Protein AF-A0ABD4PW88-F1 (afdb_monomer)

InterPro domains:
  IPR006118 Recombinase, conserved site [PS00397] (51-59)
  IPR006118 Recombinase, conserved site [PS00398] (104-116)
  IPR006119 Resolvase, N-terminal catalytic domain [PF00239] (49-180)
  IPR006119 Resolvase, N-terminal catalytic domain [PS51736] (47-181)
  IPR006119 Resolvase, N-terminal catalytic domain [SM00857] (48-180)
  IPR036162 Resolvase-like, N-terminal catalytic domain superfamily [G3DSA:3.40.50.1390] (47-181)
  IPR036162 Resolvase-like, N-terminal catalytic domain superfamily [SSF53041] (47-180)
  IPR050639 Site-specific recombinase resolvase [PTHR30461] (45-180)

Secondary structure (DSSP, 8-state):
-EEEEEEEETT----EEEEESSHHHHHHHHHHHHTTTEEEEEEEEE-EEEEEEESS-HHHHHHHHHHHHHTT--GGGEEEEE--TT----HHHHHIIIII--TT-EEEESSGGGT-SSHHHHHHHHHHHHHTT-EEEETT-GGG--TT--HHHHHHHHHHHHHHHHHHHHHHHHHHHHH--

pLDDT: mean 89.92, std 8.3, range [56.94, 97.88]

Radius of gyration: 19.92 Å; Cα contacts (8 Å, |Δi|>4): 263; chains: 1; bounding box: 52×26×62 Å

Nearest PDB structures (foldseek):
  3pkz-assembly1_A  TM=8.160E-01  e=1.756E-10  Staphylococcus aureus
  5c35-assembly1_A-2  TM=7.989E-01  e=8.772E-10  Staphylococcus aureus
  5c32-assembly1_C  TM=7.939E-01  e=1.064E-09  Staphylococcus aureus
  5c31-assembly2_F  TM=7.964E-01  e=1.135E-09  Staphylococcus aureus
  3pkz-assembly2_G  TM=7.994E-01  e=4.381E-09  Staphylococcus aureus

Solvent-accessible surface area (backbone atoms only — not comparable to full-atom values): 9957 Å² total; per-residue (Å²): 89,40,32,37,42,29,30,26,48,63,94,46,88,62,76,46,76,50,77,28,78,37,67,67,63,45,52,52,50,51,60,69,33,44,87,62,43,47,43,83,74,47,79,48,72,29,44,55,32,24,51,44,68,34,69,77,57,64,78,61,41,54,58,42,52,48,54,36,42,74,75,66,28,49,74,93,38,48,42,61,32,70,32,63,78,91,52,84,66,47,63,43,56,50,46,40,69,71,71,68,60,48,66,58,14,34,44,36,28,54,51,70,69,72,61,26,97,46,71,67,47,27,51,52,49,50,50,55,37,48,76,50,44,35,27,43,38,29,66,80,43,61,86,60,44,30,71,97,52,52,72,66,54,43,51,54,49,46,54,54,51,52,50,52,51,51,52,52,53,52,53,52,53,51,51,54,54,62,75,76,106

Mean predicted aligned error: 6.51 Å

Structure (mmCIF, N/CA/C/O backbone):
data_AF-A0ABD4PW88-F1
#
_entry.id   AF-A0ABD4PW88-F1
#
loop_
_atom_site.group_PDB
_atom_site.id
_atom_site.type_symbol
_atom_site.label_atom_id
_atom_site.label_alt_id
_atom_site.label_comp_id
_atom_site.label_asym_id
_atom_site.label_entity_id
_atom_site.label_seq_id
_atom_site.pdbx_PDB_ins_code
_atom_site.Cartn_x
_atom_site.Cartn_y
_atom_site.Cartn_z
_atom_site.occupancy
_atom_site.B_iso_or_equiv
_atom_site.auth_seq_id
_atom_site.auth_comp_id
_atom_site.auth_asym_id
_atom_site.auth_atom_id
_atom_site.pdbx_PDB_model_num
ATOM 1 N N . MET A 1 1 ? -13.776 -2.723 4.185 1.00 83.69 1 MET A N 1
ATOM 2 C CA . MET A 1 1 ? -13.280 -1.651 5.071 1.00 83.69 1 MET A CA 1
ATOM 3 C C . MET A 1 1 ? -12.740 -2.348 6.301 1.00 83.69 1 MET A C 1
ATOM 5 O O . MET A 1 1 ? -13.438 -3.217 6.808 1.00 83.69 1 MET A O 1
ATOM 9 N N . ARG A 1 2 ? -11.501 -2.070 6.697 1.00 86.00 2 ARG A N 1
ATOM 10 C CA . ARG A 1 2 ? -10.895 -2.587 7.924 1.00 86.00 2 ARG A CA 1
ATOM 11 C C . ARG A 1 2 ? -11.137 -1.582 9.045 1.00 86.00 2 ARG A C 1
ATOM 13 O O . ARG A 1 2 ? -11.167 -0.380 8.793 1.00 86.00 2 ARG A O 1
ATOM 20 N N . TYR A 1 3 ? -11.322 -2.085 10.256 1.00 89.12 3 TYR A N 1
ATOM 21 C CA . TYR A 1 3 ? -11.535 -1.271 11.448 1.00 89.12 3 TYR A CA 1
ATOM 22 C C . TYR A 1 3 ? -10.464 -1.604 12.464 1.00 89.12 3 TYR A C 1
ATOM 24 O O . TYR A 1 3 ? -10.255 -2.773 12.761 1.00 89.12 3 TYR A O 1
ATOM 32 N N . LYS A 1 4 ? -9.785 -0.600 12.993 1.00 90.12 4 LYS A N 1
ATOM 33 C CA . LYS A 1 4 ? -8.745 -0.763 13.997 1.00 90.12 4 LYS A CA 1
ATOM 34 C C . LYS A 1 4 ? -9.214 -0.095 15.279 1.00 90.12 4 LYS A C 1
ATOM 36 O O . LYS A 1 4 ? -9.410 1.116 15.327 1.00 90.12 4 LYS A O 1
ATOM 41 N N . LEU A 1 5 ? -9.433 -0.915 16.296 1.00 92.56 5 LEU A N 1
ATOM 42 C CA . LEU A 1 5 ? -9.887 -0.516 17.618 1.00 92.56 5 LEU A CA 1
ATOM 43 C C . LEU A 1 5 ? -8.679 -0.388 18.537 1.00 92.56 5 LEU A C 1
ATOM 45 O O . LEU A 1 5 ? -7.944 -1.358 18.710 1.00 92.56 5 LEU A O 1
ATOM 49 N N . THR A 1 6 ? -8.520 0.767 19.168 1.00 93.31 6 THR A N 1
ATOM 50 C CA . THR A 1 6 ? -7.575 0.974 20.266 1.00 93.31 6 THR A CA 1
ATOM 51 C C . THR A 1 6 ? -8.357 1.112 21.566 1.00 93.31 6 THR A C 1
ATOM 53 O O . THR A 1 6 ? -9.309 1.889 21.624 1.00 93.31 6 THR A O 1
ATOM 56 N N . TYR A 1 7 ? -7.978 0.368 22.602 1.00 93.81 7 TYR A N 1
ATOM 57 C CA . TYR A 1 7 ? -8.722 0.276 23.861 1.00 93.81 7 TYR A CA 1
ATOM 58 C C . TYR A 1 7 ? 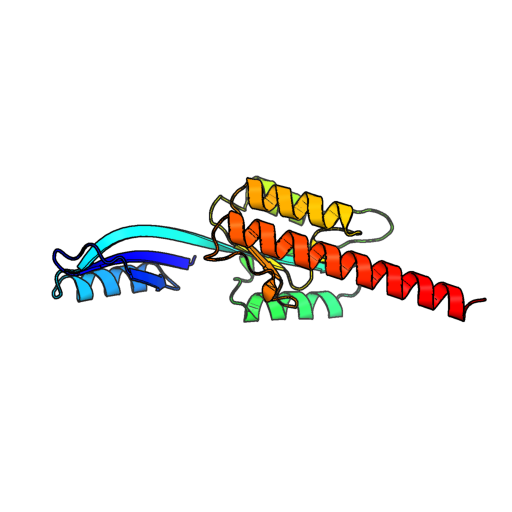-7.798 0.021 25.062 1.00 93.81 7 TYR A C 1
ATOM 60 O O . TYR A 1 7 ? -6.632 -0.331 24.890 1.00 93.81 7 TYR A O 1
ATOM 68 N N . VAL A 1 8 ? -8.327 0.197 26.272 1.00 94.88 8 VAL A N 1
ATOM 69 C CA . VAL A 1 8 ? -7.695 -0.169 27.553 1.00 94.88 8 VAL A CA 1
ATOM 70 C C . VAL A 1 8 ? -8.656 -1.038 28.374 1.00 94.88 8 VAL A C 1
ATOM 72 O O . VAL A 1 8 ? -9.854 -1.066 28.082 1.00 94.88 8 VAL A O 1
ATOM 75 N N . TYR A 1 9 ? -8.144 -1.744 29.383 1.00 92.19 9 TYR A N 1
ATOM 76 C CA . TYR A 1 9 ? -8.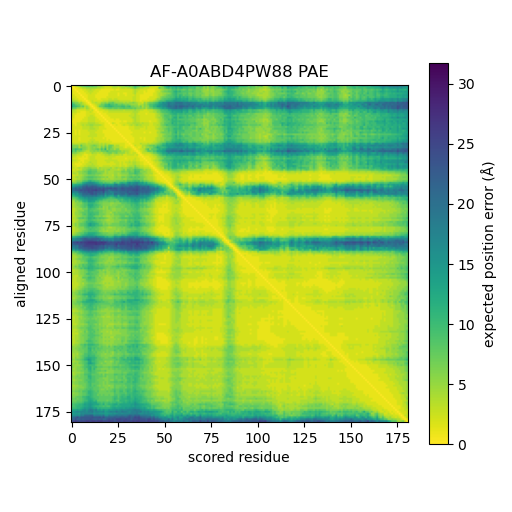953 -2.488 30.356 1.00 92.19 9 TYR A CA 1
ATOM 77 C C . TYR A 1 9 ? -8.846 -1.844 31.736 1.00 92.19 9 TYR A C 1
ATOM 79 O O . TYR A 1 9 ? -7.737 -1.577 32.207 1.00 92.19 9 TYR A O 1
ATOM 87 N N . GLY A 1 10 ? -9.981 -1.652 32.404 1.00 87.44 10 GLY A N 1
ATOM 88 C CA . GLY A 1 10 ? -10.019 -1.071 33.740 1.00 87.44 10 GLY A CA 1
ATOM 89 C C . GLY A 1 10 ? -9.468 0.353 33.779 1.00 87.44 10 GLY A C 1
ATOM 90 O O . GLY A 1 10 ? -9.605 1.129 32.831 1.00 87.44 10 GLY A O 1
ATOM 91 N N . ASP A 1 11 ? -8.774 0.666 34.870 1.00 84.81 11 ASP A N 1
ATOM 92 C CA . ASP A 1 11 ? -8.039 1.924 35.050 1.00 84.81 11 ASP A CA 1
ATOM 93 C C . ASP A 1 11 ? -6.582 1.841 34.556 1.00 84.81 11 ASP A C 1
ATOM 95 O O . ASP A 1 11 ? -5.733 2.635 34.954 1.00 84.81 11 ASP A O 1
ATOM 99 N N . SER A 1 12 ? -6.259 0.861 33.707 1.00 86.94 12 SER A N 1
ATOM 100 C CA . SER A 1 12 ? -4.922 0.742 33.129 1.00 86.94 12 SER A CA 1
ATOM 101 C C . SER A 1 12 ? -4.684 1.789 32.039 1.00 86.94 12 SER A C 1
ATOM 103 O O . SER A 1 12 ? -5.507 1.967 31.144 1.00 86.94 12 SER A O 1
ATOM 105 N N . ASP A 1 13 ? -3.491 2.385 32.032 1.00 87.44 13 ASP A N 1
ATOM 106 C CA . ASP A 1 13 ? -3.006 3.208 30.915 1.00 87.44 13 ASP A CA 1
ATOM 107 C C . ASP A 1 13 ? -2.467 2.371 29.737 1.00 87.44 13 ASP A C 1
ATOM 109 O O . ASP A 1 13 ? -2.083 2.912 28.693 1.00 87.44 13 ASP A O 1
ATOM 113 N N . GLN A 1 14 ? -2.414 1.040 29.876 1.00 93.12 14 GLN A N 1
ATOM 114 C CA . GLN A 1 14 ? -1.902 0.161 28.831 1.00 93.12 14 GLN A CA 1
ATOM 115 C C . GLN A 1 14 ? -2.883 0.072 27.658 1.00 93.12 14 GLN A C 1
ATOM 117 O O . GLN A 1 14 ? -3.960 -0.515 27.760 1.00 93.12 14 GLN A O 1
ATOM 122 N N . LYS A 1 15 ? -2.466 0.612 26.509 1.00 92.62 15 LYS A N 1
ATOM 123 C CA . LYS A 1 15 ? -3.238 0.595 25.262 1.00 92.62 15 LYS A CA 1
ATOM 124 C C . LYS A 1 15 ? -3.021 -0.700 24.488 1.00 92.62 15 LYS A C 1
ATOM 126 O O . LYS A 1 15 ? -1.890 -1.105 24.228 1.00 92.62 15 LYS A O 1
ATOM 131 N N . PHE A 1 16 ? -4.124 -1.286 24.052 1.00 92.06 16 PHE A N 1
ATOM 132 C CA . PHE A 1 16 ? -4.181 -2.428 23.152 1.00 92.06 16 PHE A CA 1
ATOM 133 C C . PHE A 1 16 ? -4.795 -2.005 21.824 1.00 92.06 16 PHE A C 1
ATOM 135 O O . PHE A 1 16 ? -5.591 -1.066 21.770 1.00 92.06 16 PHE A O 1
ATOM 142 N N . THR A 1 17 ? -4.446 -2.711 20.752 1.00 91.06 17 THR A N 1
ATOM 143 C CA . THR A 1 17 ? -4.971 -2.444 19.414 1.00 91.06 17 THR A CA 1
ATOM 144 C C . THR A 1 17 ? -5.336 -3.744 18.714 1.00 91.06 17 THR A C 1
ATOM 146 O O . THR A 1 17 ? -4.552 -4.691 18.719 1.00 91.06 17 THR A O 1
ATOM 149 N N . GLN A 1 18 ? -6.509 -3.782 18.081 1.00 90.81 18 GLN A N 1
ATOM 150 C CA . GLN A 1 18 ? -6.995 -4.935 17.326 1.00 90.81 18 GLN A CA 1
ATOM 151 C C . GLN A 1 18 ? -7.663 -4.504 16.019 1.00 90.81 18 GLN A C 1
ATOM 153 O O . GLN A 1 18 ? -8.372 -3.500 15.980 1.00 90.81 18 GLN A O 1
ATOM 158 N N . THR A 1 19 ? -7.453 -5.278 14.952 1.00 89.62 19 THR A N 1
ATOM 159 C CA . THR A 1 19 ? -8.038 -5.023 13.629 1.00 89.62 19 THR A CA 1
ATOM 160 C C . THR A 1 19 ? -9.171 -6.003 13.331 1.00 89.62 19 THR A C 1
ATOM 162 O O . THR A 1 19 ? -9.047 -7.201 13.572 1.00 89.62 19 THR A O 1
ATOM 165 N N . PHE A 1 20 ? -10.252 -5.499 12.744 1.00 90.75 20 PHE A N 1
ATOM 166 C CA . PHE A 1 20 ? -11.461 -6.223 12.376 1.00 90.75 20 PHE A CA 1
ATOM 167 C C . PHE A 1 20 ? -11.760 -6.048 10.887 1.00 90.75 20 PHE A C 1
ATOM 169 O O . PHE A 1 20 ? -11.557 -4.979 10.304 1.00 90.75 20 PHE A O 1
ATOM 176 N N . SER A 1 21 ? -12.290 -7.100 10.266 1.00 86.25 21 SER A N 1
ATOM 177 C CA . SER A 1 21 ? -12.675 -7.105 8.849 1.00 86.25 21 SER A CA 1
ATOM 178 C C . SER A 1 21 ? -14.025 -6.430 8.575 1.00 86.25 21 SER A C 1
ATOM 180 O O . SER A 1 21 ? -14.332 -6.128 7.421 1.00 86.25 21 SER A O 1
ATOM 182 N N . SER A 1 22 ? -14.838 -6.181 9.608 1.00 89.62 22 SER A N 1
ATOM 183 C CA . SER A 1 22 ? -16.124 -5.489 9.489 1.00 89.62 22 SER A CA 1
ATOM 184 C C . SER A 1 22 ? -16.482 -4.715 10.759 1.00 89.62 22 SER A C 1
ATOM 186 O O . SER A 1 22 ? -16.008 -5.035 11.852 1.00 89.62 22 SER A O 1
ATOM 188 N N . LYS A 1 23 ? -17.358 -3.713 10.608 1.00 90.69 23 LYS A N 1
ATOM 189 C CA . LYS A 1 23 ? -17.852 -2.897 11.724 1.00 90.69 23 LYS A CA 1
ATOM 190 C C . LYS A 1 23 ? -18.625 -3.740 12.737 1.00 90.69 23 LYS A C 1
ATOM 192 O O . LYS A 1 23 ? -18.428 -3.577 13.931 1.00 90.69 23 LYS A O 1
ATOM 197 N N . VAL A 1 24 ? -19.429 -4.684 12.244 1.00 93.56 24 VAL A N 1
ATOM 198 C CA . VAL A 1 24 ? -20.266 -5.569 13.066 1.00 93.56 24 VAL A CA 1
ATOM 199 C C . VAL A 1 24 ? -19.413 -6.426 14.001 1.00 93.56 24 VAL A C 1
ATOM 201 O O . VAL A 1 24 ? -19.712 -6.526 15.186 1.00 93.56 24 VAL A O 1
ATOM 204 N N . LEU A 1 25 ? -18.316 -7.005 13.497 1.00 93.19 25 LEU A N 1
ATOM 205 C CA . LEU A 1 25 ? -17.406 -7.803 14.328 1.00 93.19 25 LEU A CA 1
ATOM 206 C C . LEU A 1 25 ? -16.729 -6.959 15.413 1.00 93.19 25 LEU A C 1
ATOM 208 O O . LEU A 1 25 ? -16.598 -7.407 16.547 1.00 93.19 25 LEU A O 1
ATOM 212 N N . MET A 1 26 ? -16.324 -5.734 15.073 1.00 95.50 26 MET A N 1
ATOM 213 C CA . MET A 1 26 ? -15.744 -4.802 16.041 1.00 95.50 26 MET A CA 1
ATOM 214 C C . MET A 1 26 ? -16.765 -4.391 17.112 1.00 95.50 26 MET A C 1
ATOM 216 O O . MET A 1 26 ? -16.444 -4.402 18.295 1.00 95.50 26 MET A O 1
ATOM 220 N N . GLU A 1 27 ? -17.990 -4.036 16.718 1.00 93.94 27 GLU A N 1
ATOM 221 C CA . GLU A 1 27 ? -19.061 -3.646 17.646 1.00 93.94 27 GLU A CA 1
ATOM 222 C C . GLU A 1 27 ? -19.419 -4.792 18.600 1.00 93.94 27 GLU A C 1
ATOM 224 O O . GLU A 1 27 ? -19.501 -4.571 19.807 1.00 93.94 27 GLU A O 1
ATOM 229 N N . SER A 1 28 ? -19.515 -6.023 18.088 1.00 94.12 28 SER A N 1
ATOM 230 C CA . SER A 1 28 ? -19.725 -7.224 18.905 1.00 94.12 28 SER A CA 1
ATOM 231 C C . SER A 1 28 ? -18.577 -7.470 19.897 1.00 94.12 28 SER A C 1
ATOM 233 O O . SER A 1 28 ? -18.815 -7.815 21.057 1.00 94.12 28 SER A O 1
ATOM 235 N N . TYR A 1 29 ? -17.324 -7.239 19.490 1.00 92.94 29 TYR A N 1
ATOM 236 C CA . TYR A 1 29 ? -16.175 -7.326 20.396 1.00 92.94 29 TYR A CA 1
ATOM 237 C C . TYR A 1 29 ? -16.229 -6.272 21.510 1.00 92.94 29 TYR A C 1
ATOM 239 O O . TYR A 1 29 ? -15.969 -6.580 22.670 1.00 92.94 29 TYR A O 1
ATOM 247 N N . ILE A 1 30 ? -16.600 -5.031 21.180 1.00 92.56 30 ILE A N 1
ATOM 248 C CA . ILE A 1 30 ? -16.761 -3.966 22.178 1.00 92.56 30 ILE A CA 1
ATOM 249 C C . ILE A 1 30 ? -17.864 -4.338 23.171 1.00 92.56 30 ILE A C 1
ATOM 251 O O . ILE A 1 30 ? -17.667 -4.191 24.372 1.00 92.56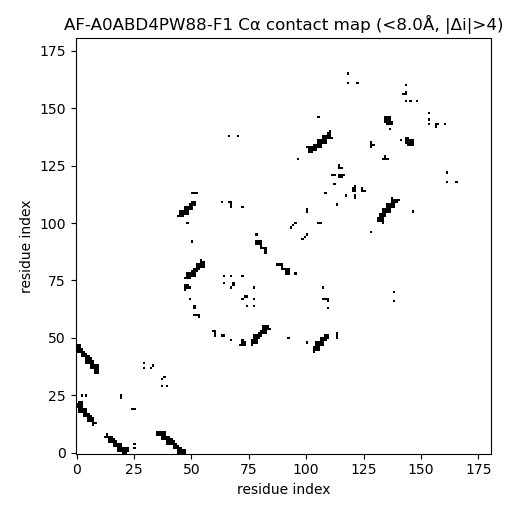 30 ILE A O 1
ATOM 255 N N . GLU A 1 31 ? -19.005 -4.830 22.689 1.00 92.75 31 GLU A N 1
ATOM 256 C CA . GLU A 1 31 ? -20.138 -5.215 23.534 1.00 92.75 31 GLU A CA 1
ATOM 257 C C . GLU A 1 31 ? -19.770 -6.336 24.510 1.00 92.75 31 GLU A C 1
ATOM 259 O O . GLU A 1 31 ? -19.934 -6.170 25.715 1.00 92.75 31 GLU A O 1
ATOM 264 N N . THR A 1 32 ? -19.168 -7.419 24.015 1.00 89.94 32 THR A N 1
ATOM 265 C CA . THR A 1 32 ? -18.685 -8.526 24.863 1.00 89.94 32 THR A CA 1
ATOM 266 C C . THR A 1 32 ? -17.540 -8.120 25.798 1.00 89.94 32 THR A C 1
ATOM 268 O O . THR A 1 32 ? -17.358 -8.711 26.862 1.00 89.94 32 THR A O 1
ATOM 271 N N . GLY A 1 33 ? -16.750 -7.114 25.421 1.00 84.69 33 GLY A N 1
ATOM 272 C CA . GLY A 1 33 ? -15.651 -6.587 26.224 1.00 84.69 33 GLY A CA 1
ATOM 273 C C . GLY A 1 33 ? -16.083 -5.647 27.352 1.00 84.69 33 GLY A C 1
ATOM 274 O O . GLY A 1 33 ? -15.330 -5.502 28.314 1.00 84.69 33 GLY A O 1
ATOM 275 N N . LYS A 1 34 ? -17.270 -5.024 27.281 1.00 84.31 34 LYS A N 1
ATOM 276 C CA . LYS A 1 34 ? -17.759 -4.092 28.319 1.00 84.31 34 LYS A CA 1
ATOM 277 C C . LYS A 1 34 ? -17.858 -4.742 29.698 1.00 84.31 34 LYS A C 1
ATOM 279 O O . LYS A 1 34 ? -17.499 -4.104 30.682 1.00 84.31 34 LYS A O 1
ATOM 284 N N . ASP A 1 35 ? -18.232 -6.019 29.761 1.00 82.44 35 ASP A N 1
ATOM 285 C CA . ASP A 1 35 ? -18.276 -6.795 31.011 1.00 82.44 35 ASP A CA 1
ATOM 286 C C . ASP A 1 35 ? -16.893 -6.957 31.670 1.00 82.44 35 ASP A C 1
ATOM 288 O O . ASP A 1 35 ? -16.790 -7.290 32.848 1.00 82.44 35 ASP A O 1
ATOM 292 N N . LYS A 1 36 ? -15.812 -6.704 30.921 1.00 83.56 36 LYS A N 1
ATOM 293 C CA . LYS A 1 36 ? -14.417 -6.737 31.385 1.00 83.56 36 LYS A CA 1
ATOM 294 C C . LYS A 1 36 ? -13.831 -5.338 31.620 1.00 83.56 36 LYS A C 1
ATOM 296 O O . LYS A 1 36 ? -12.612 -5.194 31.621 1.00 83.56 36 LYS A O 1
ATOM 301 N N . ASP A 1 37 ? -14.680 -4.319 31.767 1.00 88.50 37 ASP A N 1
ATOM 302 C CA . ASP A 1 37 ? -14.292 -2.902 31.880 1.00 88.50 37 ASP A CA 1
ATOM 303 C C . ASP A 1 37 ? -13.402 -2.439 30.707 1.00 88.50 37 ASP A C 1
ATOM 305 O O . ASP A 1 37 ? -12.394 -1.749 30.873 1.00 88.50 37 ASP A O 1
ATOM 309 N N . LEU A 1 38 ? -13.740 -2.871 29.485 1.00 92.56 38 LEU A N 1
ATOM 310 C CA . LEU A 1 38 ? -13.098 -2.371 28.270 1.00 92.56 38 LEU A CA 1
ATOM 311 C C . LEU A 1 38 ? -13.524 -0.924 28.011 1.00 92.56 38 LEU A C 1
ATOM 313 O O . LEU A 1 38 ? -14.712 -0.629 27.857 1.00 92.56 38 LEU A O 1
ATOM 317 N N . ARG A 1 39 ? -12.543 -0.033 27.846 1.00 92.38 39 ARG A N 1
ATOM 318 C CA . ARG A 1 39 ? -12.762 1.368 27.466 1.00 92.38 39 ARG A CA 1
ATOM 319 C C . ARG A 1 39 ? -12.136 1.645 26.108 1.00 92.38 39 ARG A C 1
ATOM 321 O O . ARG A 1 39 ? -10.938 1.454 25.898 1.00 92.38 39 ARG A O 1
ATOM 328 N N . VAL A 1 40 ? -12.963 2.087 25.166 1.00 91.69 40 VAL A N 1
ATOM 329 C CA . VAL A 1 40 ? -12.529 2.420 23.805 1.00 91.69 40 VAL A CA 1
ATOM 330 C C . VAL A 1 40 ? -11.797 3.760 23.810 1.00 91.69 40 VAL A C 1
ATOM 332 O O . VAL A 1 40 ? -12.327 4.753 24.294 1.00 91.69 40 VAL A O 1
ATOM 335 N N . ILE A 1 41 ? -10.593 3.783 23.238 1.00 93.56 41 ILE A N 1
ATOM 336 C CA . ILE A 1 41 ? -9.754 4.981 23.107 1.00 93.56 41 ILE A CA 1
ATOM 337 C C . ILE A 1 41 ? -9.882 5.596 21.713 1.00 93.56 41 ILE A C 1
ATOM 339 O O . ILE A 1 41 ? -10.011 6.809 21.587 1.00 93.56 41 ILE A O 1
ATOM 343 N N . ASN A 1 42 ? -9.815 4.776 20.661 1.00 90.56 42 ASN A N 1
ATOM 344 C CA . ASN A 1 42 ? -9.917 5.239 19.277 1.00 90.56 42 ASN A CA 1
ATOM 345 C C . ASN A 1 42 ? -10.475 4.138 18.367 1.00 90.56 42 ASN A C 1
ATOM 347 O O . ASN A 1 42 ? -10.240 2.953 18.610 1.00 90.56 42 ASN A O 1
ATOM 351 N N . ILE A 1 43 ? -11.165 4.534 17.297 1.00 89.12 43 ILE A N 1
ATOM 352 C CA . ILE A 1 43 ? -11.594 3.655 16.209 1.00 89.12 43 ILE A CA 1
ATOM 353 C C . ILE A 1 43 ? -11.147 4.286 14.891 1.00 89.12 43 ILE A C 1
ATOM 355 O O . ILE A 1 43 ? -11.641 5.339 14.497 1.00 89.12 43 ILE A O 1
ATOM 359 N N . GLU A 1 44 ? -10.245 3.612 14.187 1.00 87.62 44 GLU A N 1
ATOM 360 C CA . GLU A 1 44 ? -9.808 3.986 12.842 1.00 87.62 44 GLU A CA 1
ATOM 361 C C . GLU A 1 44 ? -10.508 3.085 11.823 1.00 87.62 44 GLU A C 1
ATOM 363 O O . GLU A 1 44 ? -10.630 1.877 12.028 1.00 87.62 44 GLU A O 1
ATOM 368 N N . SER A 1 45 ? -10.958 3.650 10.705 1.00 87.62 45 SER A N 1
ATOM 369 C CA . SER A 1 45 ? -11.496 2.876 9.586 1.00 87.62 45 SER A CA 1
ATOM 370 C C . SER A 1 45 ? -10.692 3.162 8.329 1.00 87.62 45 SER A C 1
ATOM 372 O O . SER A 1 45 ? -10.558 4.325 7.957 1.00 87.62 45 SER A O 1
ATOM 374 N N . SER A 1 46 ? -10.214 2.119 7.659 1.00 91.38 46 SER A N 1
ATOM 375 C CA . SER A 1 46 ? -9.453 2.232 6.415 1.00 91.38 46 SER A CA 1
ATOM 376 C C . SER A 1 46 ? -10.035 1.338 5.331 1.00 91.38 46 SER A C 1
ATOM 378 O O . SER A 1 46 ? -10.658 0.297 5.584 1.00 91.38 46 SER A O 1
ATOM 380 N N . LYS A 1 47 ? -9.865 1.739 4.078 1.00 94.12 47 LYS A N 1
ATOM 381 C CA . LYS A 1 47 ? -10.250 0.945 2.919 1.00 94.12 47 LYS A CA 1
ATOM 382 C C . LYS A 1 47 ? -9.011 0.435 2.193 1.00 94.12 47 LYS A C 1
ATOM 384 O O . LYS A 1 47 ? -7.955 1.057 2.214 1.00 94.12 47 LYS A O 1
ATOM 389 N N . LEU A 1 48 ? -9.159 -0.736 1.579 1.00 95.50 48 LEU A N 1
ATOM 390 C CA . LEU A 1 48 ? -8.142 -1.322 0.721 1.00 95.50 48 LEU A CA 1
ATOM 391 C C . LEU A 1 48 ? -8.517 -1.050 -0.720 1.00 95.50 48 LEU A C 1
ATOM 393 O O . LEU A 1 48 ? -9.622 -1.400 -1.134 1.00 95.50 48 LEU A O 1
ATOM 397 N N . TYR A 1 49 ? -7.574 -0.485 -1.455 1.00 97.88 49 TYR A N 1
ATOM 398 C CA . TYR A 1 49 ? -7.644 -0.361 -2.898 1.00 97.88 49 TYR A CA 1
ATOM 399 C C . TYR A 1 49 ? -6.492 -1.121 -3.531 1.00 97.88 49 TYR A C 1
ATOM 401 O O . TYR A 1 49 ? -5.375 -1.123 -3.017 1.00 97.88 49 TYR A O 1
ATOM 409 N N . GLY A 1 50 ? -6.773 -1.764 -4.654 1.00 97.50 50 GLY A N 1
ATOM 410 C CA . GLY A 1 50 ? -5.784 -2.472 -5.449 1.00 97.50 50 GLY A CA 1
ATOM 411 C C . GLY A 1 50 ? -5.469 -1.678 -6.700 1.00 97.50 50 GLY A C 1
ATOM 412 O O . GLY A 1 50 ? -6.364 -1.068 -7.282 1.00 97.50 50 GLY A O 1
ATOM 413 N N . TYR A 1 51 ? -4.219 -1.707 -7.144 1.00 96.50 51 TYR A N 1
ATOM 414 C CA . TYR A 1 51 ? -3.858 -1.146 -8.438 1.00 96.50 51 TYR A CA 1
ATOM 415 C C . TYR A 1 51 ? -3.019 -2.122 -9.262 1.00 96.50 51 TYR A C 1
ATOM 417 O O . TYR A 1 51 ? -1.972 -2.601 -8.819 1.00 96.50 51 TYR A O 1
ATOM 425 N N . ALA A 1 52 ? -3.483 -2.395 -10.481 1.00 93.06 52 ALA A N 1
ATOM 426 C CA . ALA A 1 52 ? -2.820 -3.267 -11.444 1.00 93.06 52 ALA A CA 1
ATOM 427 C C . ALA A 1 52 ? -2.626 -2.559 -12.791 1.00 93.06 52 ALA A C 1
ATOM 429 O O . ALA A 1 52 ? -3.397 -1.682 -13.180 1.00 93.06 52 ALA A O 1
ATOM 430 N N . ARG A 1 53 ? -1.578 -2.938 -13.526 1.00 88.31 53 ARG A N 1
ATOM 431 C CA . ARG A 1 53 ? -1.246 -2.314 -14.816 1.00 88.31 53 ARG A CA 1
ATOM 432 C C . ARG A 1 53 ? -0.659 -3.328 -15.781 1.00 88.31 53 ARG A C 1
ATOM 434 O O . ARG A 1 53 ? 0.175 -4.139 -15.380 1.00 88.31 53 ARG A O 1
ATOM 441 N N . VAL A 1 54 ? -1.019 -3.242 -17.062 1.00 81.19 54 VAL A N 1
ATOM 442 C CA . VAL A 1 54 ? -0.459 -4.110 -18.117 1.00 81.19 54 VAL A CA 1
ATOM 443 C C . VAL A 1 54 ? -0.128 -3.368 -19.400 1.00 81.19 54 VAL A C 1
ATOM 445 O O . VAL A 1 54 ? -0.761 -2.374 -19.728 1.00 81.19 54 VAL A O 1
ATOM 448 N N . SER A 1 55 ? 0.851 -3.883 -20.148 1.00 65.00 55 SER A N 1
ATOM 449 C CA . SER A 1 55 ? 1.323 -3.307 -21.414 1.00 65.00 55 SER A CA 1
ATOM 450 C C . SER A 1 55 ? 0.613 -3.822 -22.675 1.00 65.00 55 SER A C 1
ATOM 452 O O . SER A 1 55 ? 0.913 -3.327 -23.757 1.00 65.00 55 SER A O 1
ATOM 454 N N . SER A 1 56 ? -0.265 -4.835 -22.568 1.00 63.06 56 SER A N 1
ATOM 455 C CA . SER A 1 56 ? -1.188 -5.351 -23.622 1.00 63.06 56 SER A CA 1
ATOM 456 C C . SER A 1 56 ? -1.584 -6.820 -23.411 1.00 63.06 56 SER A C 1
ATOM 458 O O . SER A 1 56 ? -2.593 -7.256 -23.953 1.00 63.06 56 SER A O 1
ATOM 460 N N . LYS A 1 57 ? -0.807 -7.602 -22.646 1.00 62.84 57 LYS A N 1
ATOM 461 C CA . LYS A 1 57 ? -1.065 -9.038 -22.432 1.00 62.84 57 LYS A CA 1
ATOM 462 C C . LYS A 1 57 ? -2.071 -9.265 -21.300 1.00 62.84 57 LYS A C 1
ATOM 464 O O . LYS A 1 57 ? -1.735 -9.040 -20.138 1.00 62.84 57 LYS A O 1
ATOM 469 N N . GLU A 1 58 ? -3.257 -9.768 -21.639 1.00 63.78 58 GLU A N 1
ATOM 470 C CA . GLU A 1 58 ? -4.349 -10.055 -20.691 1.00 63.78 58 GLU A CA 1
ATOM 471 C C . GLU A 1 58 ? -3.930 -11.049 -19.595 1.00 63.78 58 GLU A C 1
ATOM 473 O O . GLU A 1 58 ? -4.134 -10.775 -18.418 1.00 63.78 58 GLU A O 1
ATOM 478 N N . GLN A 1 59 ? -3.171 -12.095 -19.947 1.00 63.03 59 GLN A N 1
ATOM 479 C CA . GLN A 1 59 ? -2.682 -13.106 -18.991 1.00 63.03 59 GLN A CA 1
ATOM 480 C C . GLN A 1 59 ? -1.850 -12.546 -17.822 1.00 63.03 59 GLN A C 1
ATOM 482 O O . GLN A 1 59 ? -1.740 -13.182 -16.775 1.00 63.03 59 GLN A O 1
ATOM 487 N N . ASN A 1 60 ? -1.203 -11.387 -17.989 1.00 78.00 60 ASN A N 1
ATOM 488 C CA . ASN A 1 60 ? -0.429 -10.777 -16.907 1.00 78.00 60 ASN A CA 1
ATOM 489 C C . ASN A 1 60 ? -1.322 -9.962 -15.957 1.00 78.00 60 ASN A C 1
ATOM 491 O O . ASN A 1 60 ? -0.989 -9.820 -14.782 1.00 78.00 60 ASN A O 1
ATOM 495 N N . LEU A 1 61 ? -2.455 -9.454 -16.452 1.00 84.06 61 LEU A N 1
ATOM 496 C CA . LEU A 1 61 ? -3.400 -8.675 -15.659 1.00 84.06 61 LEU A CA 1
ATOM 497 C C . LEU A 1 61 ? -4.133 -9.577 -14.673 1.00 84.06 61 LEU A C 1
ATOM 499 O O . LEU A 1 61 ? -4.208 -9.240 -13.496 1.00 84.06 61 LEU A O 1
ATOM 503 N N . ASP A 1 62 ? -4.589 -10.740 -15.135 1.00 88.31 62 ASP A N 1
ATOM 504 C CA . ASP A 1 62 ? -5.352 -11.679 -14.310 1.00 88.31 62 ASP A CA 1
ATOM 505 C C . ASP A 1 62 ? -4.555 -12.116 -13.080 1.00 88.31 62 ASP A C 1
ATOM 507 O O . ASP A 1 62 ? -5.057 -12.040 -11.965 1.00 88.31 62 ASP A O 1
ATOM 511 N N . ARG 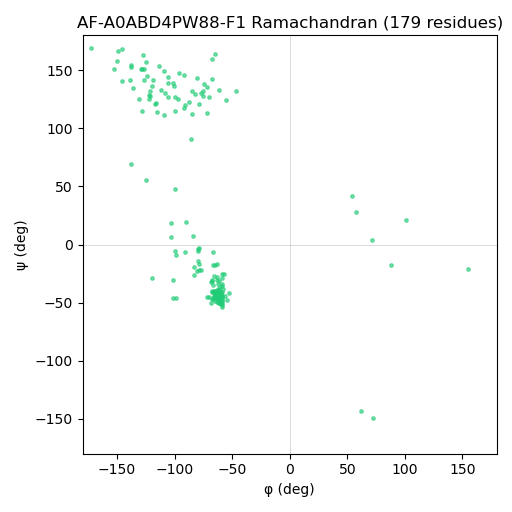A 1 63 ? -3.264 -12.435 -13.253 1.00 89.19 63 ARG A N 1
ATOM 512 C CA . ARG A 1 63 ? -2.363 -12.777 -12.137 1.00 89.19 63 ARG A CA 1
ATOM 513 C C . ARG A 1 63 ? -2.168 -11.631 -11.145 1.00 89.19 63 ARG A C 1
ATOM 515 O O . ARG A 1 63 ? -1.983 -11.869 -9.956 1.00 89.19 63 ARG A O 1
ATOM 522 N N . GLN A 1 64 ? -2.165 -10.383 -11.618 1.00 91.75 64 GLN A N 1
ATOM 523 C CA . GLN A 1 64 ? -2.093 -9.223 -10.726 1.00 91.75 64 GLN A CA 1
ATOM 524 C C . GLN A 1 64 ? -3.392 -9.059 -9.940 1.00 91.75 64 GLN A C 1
ATOM 526 O O . GLN A 1 64 ? -3.348 -8.838 -8.734 1.00 91.75 64 GLN A O 1
ATOM 531 N N . ILE A 1 65 ? -4.536 -9.184 -10.612 1.00 93.50 65 ILE A N 1
ATOM 532 C CA . ILE A 1 65 ? -5.854 -9.094 -9.981 1.00 93.50 65 ILE A CA 1
ATOM 533 C C . ILE A 1 65 ? -6.028 -10.212 -8.950 1.00 93.50 65 ILE A C 1
ATOM 535 O O . ILE A 1 65 ? -6.492 -9.946 -7.847 1.00 93.50 65 ILE A O 1
ATOM 539 N N . GLU A 1 66 ? -5.626 -11.437 -9.281 1.00 94.62 66 GLU A N 1
ATOM 540 C CA . GLU A 1 66 ? -5.669 -12.587 -8.380 1.00 94.62 66 GLU A CA 1
ATOM 541 C C . GLU A 1 66 ? -4.839 -12.335 -7.118 1.00 94.62 66 GLU A C 1
ATOM 543 O O . GLU A 1 66 ? -5.388 -12.399 -6.023 1.00 94.62 66 GLU A O 1
ATOM 548 N N . ALA A 1 67 ? -3.585 -11.891 -7.252 1.00 95.62 67 ALA A N 1
ATOM 549 C CA . ALA A 1 67 ? -2.748 -11.542 -6.102 1.00 95.62 67 ALA A CA 1
ATOM 550 C C . ALA A 1 67 ? -3.375 -10.441 -5.218 1.00 95.62 67 ALA A C 1
ATOM 552 O O . ALA A 1 67 ? -3.308 -10.497 -3.989 1.00 95.62 67 ALA A O 1
ATOM 553 N N . LEU A 1 68 ? -4.022 -9.437 -5.823 1.00 96.62 68 LEU A N 1
ATOM 554 C CA . LEU A 1 68 ? -4.733 -8.387 -5.081 1.00 96.62 68 LEU A CA 1
ATOM 555 C C . LEU A 1 68 ? -5.959 -8.939 -4.337 1.00 96.62 68 LEU A C 1
ATOM 557 O O . LEU A 1 68 ? -6.200 -8.562 -3.187 1.00 96.62 68 LEU A O 1
ATOM 561 N N . LYS A 1 69 ? -6.720 -9.841 -4.966 1.00 95.94 69 LYS A N 1
ATOM 562 C CA . LYS A 1 69 ? -7.867 -10.518 -4.345 1.00 95.94 69 LYS A CA 1
ATOM 563 C C . LYS A 1 69 ? -7.422 -11.416 -3.191 1.00 95.94 69 LYS A C 1
ATOM 565 O O . LYS A 1 69 ? -8.016 -11.342 -2.120 1.00 95.94 69 LYS A O 1
ATOM 570 N N . GLU A 1 70 ? -6.354 -12.192 -3.372 1.00 95.88 70 GLU A N 1
ATOM 571 C CA . GLU A 1 70 ? -5.757 -13.040 -2.330 1.00 95.88 70 GLU A CA 1
ATOM 572 C C . GLU A 1 70 ? -5.262 -12.224 -1.131 1.00 95.88 70 GLU A C 1
ATOM 574 O O . GLU A 1 70 ? -5.440 -12.631 0.015 1.00 95.88 70 GLU A O 1
ATOM 579 N N . TYR A 1 71 ? -4.717 -11.026 -1.370 1.00 94.19 71 TYR A N 1
ATOM 580 C CA . TYR A 1 71 ? -4.361 -10.095 -0.297 1.00 94.19 71 TYR A CA 1
ATOM 581 C C . TYR A 1 71 ? -5.589 -9.552 0.472 1.00 94.19 71 TYR A C 1
ATOM 583 O O . TYR A 1 71 ? -5.472 -9.036 1.589 1.00 94.19 71 TYR A O 1
ATOM 591 N N . GLY A 1 72 ? -6.787 -9.668 -0.107 1.00 92.44 72 GLY A N 1
ATOM 592 C CA . GLY A 1 72 ? -8.052 -9.243 0.491 1.00 92.44 72 GLY A CA 1
ATOM 593 C C . GLY A 1 72 ? -8.573 -7.899 -0.019 1.00 92.44 72 GLY A C 1
ATOM 594 O O . GLY A 1 72 ? -9.370 -7.252 0.666 1.00 92.44 72 GLY A O 1
ATOM 595 N N . VAL A 1 73 ? -8.128 -7.446 -1.195 1.00 95.06 73 VAL A N 1
ATOM 596 C CA . VAL A 1 73 ? -8.742 -6.302 -1.883 1.00 95.06 73 VAL A CA 1
ATOM 597 C C . VAL A 1 73 ? -10.049 -6.756 -2.537 1.00 95.06 73 VAL A C 1
ATOM 599 O O . VAL A 1 73 ? -10.078 -7.752 -3.258 1.00 95.06 73 VAL A O 1
ATOM 602 N N . ASN A 1 74 ? -11.143 -6.016 -2.325 1.00 93.44 74 ASN A N 1
ATOM 603 C CA . ASN A 1 74 ? -12.392 -6.317 -3.028 1.00 93.44 74 ASN A CA 1
ATOM 604 C C . ASN A 1 74 ? -12.238 -6.027 -4.519 1.00 93.44 74 ASN A C 1
ATOM 606 O O . ASN A 1 74 ? -11.701 -4.989 -4.888 1.00 93.44 74 ASN A O 1
ATOM 610 N N . GLU A 1 75 ? -12.836 -6.857 -5.367 1.00 92.88 75 GLU A N 1
ATOM 611 C CA . GLU A 1 75 ? -12.784 -6.696 -6.824 1.00 92.88 75 GLU A CA 1
ATOM 612 C C . GLU A 1 75 ? -13.218 -5.305 -7.310 1.00 92.88 75 GLU A C 1
ATOM 614 O O . GLU A 1 75 ? -12.542 -4.700 -8.133 1.00 92.88 75 GLU A O 1
ATOM 619 N N . ARG A 1 76 ? -14.285 -4.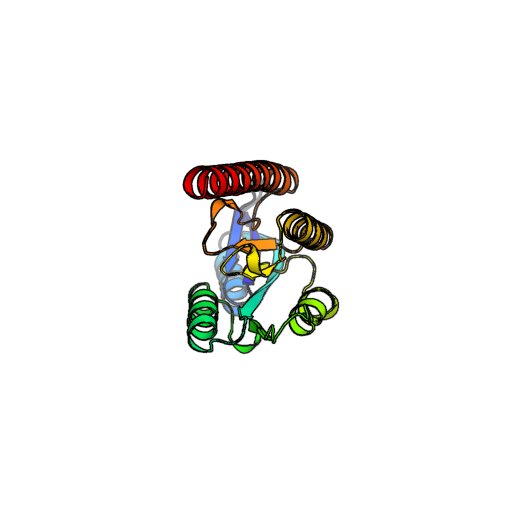746 -6.727 1.00 93.94 76 ARG A N 1
ATOM 620 C CA . ARG A 1 76 ? -14.774 -3.389 -7.040 1.00 93.94 76 ARG A CA 1
ATOM 621 C C . ARG A 1 76 ? -13.807 -2.257 -6.667 1.00 93.94 76 ARG A C 1
ATOM 623 O O . ARG A 1 76 ? -13.999 -1.128 -7.100 1.00 93.94 76 ARG A O 1
ATOM 630 N N . ASP A 1 77 ? -12.841 -2.546 -5.800 1.00 96.31 77 ASP A N 1
ATOM 631 C CA . ASP A 1 77 ? -11.848 -1.601 -5.289 1.00 96.31 77 ASP A CA 1
ATOM 632 C C . ASP A 1 77 ? -10.479 -1.811 -5.979 1.00 96.31 77 ASP A C 1
ATOM 634 O O . ASP A 1 77 ? -9.489 -1.184 -5.599 1.00 96.31 77 ASP A O 1
ATOM 638 N N . ILE A 1 78 ? -10.411 -2.685 -6.995 1.00 96.50 78 ILE A N 1
ATOM 639 C CA . ILE A 1 78 ? -9.238 -2.877 -7.852 1.00 96.50 78 ILE A CA 1
ATOM 640 C C . ILE A 1 78 ? -9.363 -1.967 -9.072 1.00 96.50 78 ILE A C 1
ATOM 642 O O . ILE A 1 78 ? -10.261 -2.118 -9.898 1.00 96.50 78 ILE A O 1
ATOM 646 N N . ILE A 1 79 ? -8.423 -1.039 -9.208 1.00 95.69 79 ILE A N 1
ATOM 647 C CA . ILE A 1 79 ? -8.323 -0.133 -10.347 1.00 95.69 79 ILE A CA 1
ATOM 648 C C . ILE A 1 79 ? -7.244 -0.648 -11.293 1.00 95.69 79 ILE A C 1
ATOM 650 O O . ILE A 1 79 ? -6.164 -1.062 -10.865 1.00 95.69 79 ILE A O 1
ATOM 654 N N . THR A 1 80 ? -7.530 -0.629 -12.592 1.00 92.00 80 THR A N 1
ATOM 655 C CA . THR A 1 80 ? -6.607 -1.142 -13.605 1.00 92.00 80 THR A CA 1
ATOM 656 C C . THR A 1 80 ? -6.333 -0.102 -14.677 1.00 92.00 80 THR A C 1
ATOM 658 O O . THR A 1 80 ? -7.237 0.617 -15.088 1.00 92.00 80 THR A O 1
ATOM 661 N N . ASP A 1 81 ? -5.085 -0.037 -15.136 1.00 89.62 81 ASP A N 1
ATOM 662 C CA . ASP A 1 81 ? -4.693 0.763 -16.297 1.00 89.62 81 ASP A CA 1
ATOM 663 C C . ASP A 1 81 ? -4.099 -0.137 -17.390 1.00 89.62 81 ASP A C 1
ATOM 665 O O . ASP A 1 81 ? -3.253 -1.006 -17.137 1.00 89.62 81 ASP A O 1
ATOM 669 N N . LYS A 1 82 ? -4.506 0.106 -18.640 1.00 81.19 82 LYS A N 1
ATOM 670 C CA . LYS A 1 82 ? -3.899 -0.512 -19.825 1.00 81.19 82 LYS A CA 1
ATOM 671 C C . LYS A 1 82 ? -2.924 0.477 -20.457 1.00 81.19 82 LYS A C 1
ATOM 673 O O . LYS A 1 82 ? -3.316 1.510 -20.981 1.00 81.19 82 LYS A O 1
ATOM 678 N N . GLN A 1 83 ? -1.641 0.142 -20.442 1.00 70.69 83 GLN A N 1
ATOM 679 C CA . GLN A 1 83 ? -0.608 0.883 -21.151 1.00 70.69 83 GLN A CA 1
ATOM 680 C C . GLN A 1 83 ? -0.522 0.368 -22.596 1.00 70.69 83 GLN A C 1
ATOM 682 O O . GLN A 1 83 ? 0.226 -0.566 -22.871 1.00 70.69 83 GLN A O 1
ATOM 687 N N . SER A 1 84 ? -1.270 0.958 -23.529 1.00 59.97 84 SER A N 1
ATOM 688 C CA . SER A 1 84 ? -1.087 0.683 -24.960 1.00 59.97 84 SER A CA 1
ATOM 689 C C . SER A 1 84 ? -0.033 1.617 -25.562 1.00 59.97 84 SER A C 1
ATOM 691 O O . SER A 1 84 ? -0.187 2.835 -25.529 1.00 59.97 84 SER A O 1
ATOM 693 N N . GLY A 1 85 ? 1.021 1.061 -26.160 1.00 60.88 85 GLY A N 1
ATOM 694 C CA . GLY A 1 85 ? 2.004 1.841 -26.918 1.00 60.88 85 GLY A CA 1
ATOM 695 C C . GLY A 1 85 ? 2.937 2.711 -26.061 1.00 60.88 85 GLY A C 1
ATOM 696 O O . GLY A 1 85 ? 3.333 2.347 -24.952 1.00 60.88 85 GLY A O 1
ATOM 697 N N . LYS A 1 86 ? 3.363 3.850 -26.624 1.00 56.94 86 LYS A N 1
ATOM 698 C CA . LYS A 1 86 ? 4.373 4.745 -26.026 1.00 56.94 86 LYS A CA 1
ATOM 699 C C . LYS A 1 86 ? 3.796 5.608 -24.894 1.00 56.94 86 LYS A C 1
ATOM 701 O O . LYS A 1 86 ? 4.546 6.035 -24.003 1.00 56.94 86 LYS A O 1
ATOM 706 N N . ASP A 1 87 ? 2.479 5.790 -24.886 1.00 61.47 87 ASP A N 1
ATOM 707 C CA . ASP A 1 87 ? 1.785 6.682 -23.969 1.00 61.47 87 ASP A CA 1
ATOM 708 C C . ASP A 1 87 ? 1.698 6.093 -22.561 1.00 61.47 87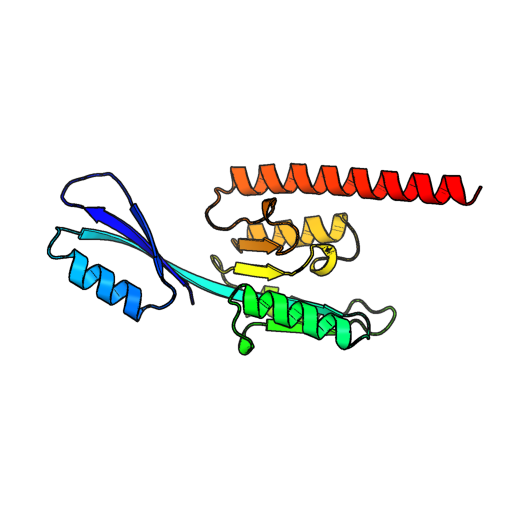 ASP A C 1
ATOM 710 O O . ASP A 1 87 ? 1.409 4.916 -22.340 1.00 61.47 87 ASP A O 1
ATOM 714 N N . PHE A 1 88 ? 2.039 6.922 -21.577 1.00 65.75 88 PHE A N 1
ATOM 715 C CA . PHE A 1 88 ? 1.953 6.595 -20.155 1.00 65.75 88 PHE A CA 1
ATOM 716 C C . PHE A 1 88 ? 0.687 7.193 -19.552 1.00 65.75 88 PHE A C 1
ATOM 718 O O . PHE A 1 88 ? 0.753 7.869 -18.526 1.00 65.75 88 PHE A O 1
ATOM 725 N N . ASN A 1 89 ? -0.459 7.010 -20.209 1.00 71.44 89 ASN A N 1
ATOM 726 C CA . ASN A 1 89 ? -1.699 7.508 -19.638 1.00 71.44 89 ASN A CA 1
ATOM 727 C C . ASN A 1 89 ? -2.165 6.540 -18.540 1.00 71.44 89 ASN A C 1
ATOM 729 O O . ASN A 1 89 ? -2.308 5.343 -18.781 1.00 71.44 89 ASN A O 1
ATOM 733 N N . ARG A 1 90 ? -2.296 7.055 -17.315 1.00 85.19 90 ARG A N 1
ATOM 734 C CA . ARG A 1 90 ? -2.661 6.308 -16.100 1.00 85.19 90 ARG A CA 1
ATOM 735 C C . ARG A 1 90 ? -3.884 6.949 -15.460 1.00 85.19 90 ARG A C 1
ATOM 737 O O . ARG A 1 90 ? -3.819 7.452 -14.338 1.00 85.19 90 ARG A O 1
ATOM 744 N N . GLU A 1 91 ? -4.952 7.067 -16.236 1.00 88.25 91 GLU A N 1
ATOM 745 C CA . GLU A 1 91 ? -6.168 7.745 -15.784 1.00 88.25 91 GLU A CA 1
ATOM 746 C C . GLU A 1 91 ? -6.777 7.018 -14.588 1.00 88.25 91 GLU A C 1
ATOM 748 O O . GLU A 1 91 ? -7.125 7.675 -13.609 1.00 88.25 91 GLU A O 1
ATOM 753 N N . GLY A 1 92 ? -6.775 5.679 -14.595 1.00 91.94 92 GLY A N 1
ATOM 754 C CA . GLY A 1 92 ? -7.230 4.881 -13.462 1.00 91.94 92 GLY A CA 1
ATOM 755 C C . GLY A 1 92 ? -6.433 5.192 -12.197 1.00 91.94 92 GLY A C 1
ATOM 756 O O . GLY A 1 92 ? -7.011 5.490 -11.152 1.00 91.94 92 GLY A O 1
ATOM 757 N N . TYR A 1 93 ? -5.102 5.204 -12.284 1.00 93.69 93 TYR A N 1
ATOM 758 C CA . TYR A 1 93 ? -4.256 5.569 -11.148 1.00 93.69 93 TYR A CA 1
ATOM 759 C C . TYR A 1 93 ? -4.474 7.006 -10.666 1.00 93.69 93 TYR A C 1
ATOM 761 O O . TYR A 1 93 ? -4.503 7.235 -9.459 1.00 93.69 93 TYR A O 1
ATOM 769 N N . LYS A 1 94 ? -4.618 7.976 -11.577 1.00 92.81 94 LYS A N 1
ATOM 770 C CA . LYS A 1 94 ? -4.871 9.376 -11.205 1.00 92.81 94 LYS A CA 1
ATOM 771 C C . LYS A 1 94 ? -6.189 9.498 -10.449 1.00 92.81 94 LYS A C 1
ATOM 773 O O . LYS A 1 94 ? -6.196 10.011 -9.334 1.00 92.81 94 LYS A O 1
ATOM 778 N N . THR A 1 95 ? -7.269 8.930 -10.984 1.00 94.12 95 THR A N 1
ATOM 779 C CA . THR A 1 95 ? -8.569 8.868 -10.301 1.00 94.12 95 THR A CA 1
ATOM 780 C C . THR A 1 95 ? -8.450 8.188 -8.938 1.00 94.12 95 THR A C 1
ATOM 782 O O . THR A 1 95 ? -8.957 8.707 -7.944 1.00 94.12 95 THR A O 1
ATOM 785 N N . LEU A 1 96 ? -7.722 7.073 -8.849 1.00 95.56 96 LEU A N 1
ATOM 786 C CA . LEU A 1 96 ? -7.476 6.383 -7.585 1.00 95.56 96 LEU A CA 1
ATOM 787 C C . LEU A 1 96 ? -6.766 7.284 -6.560 1.00 95.56 96 LEU A C 1
ATOM 789 O O . LEU A 1 96 ? -7.252 7.432 -5.440 1.00 95.56 96 LEU A O 1
ATOM 793 N N . LYS A 1 97 ? -5.645 7.902 -6.951 1.00 94.94 97 LYS A N 1
ATOM 794 C CA . LYS A 1 97 ? -4.793 8.755 -6.103 1.00 94.94 97 LYS A CA 1
ATOM 795 C C . LYS A 1 97 ? -5.462 10.070 -5.701 1.00 94.94 97 LYS A C 1
ATOM 797 O O . LYS A 1 97 ? -5.132 10.616 -4.647 1.00 94.94 97 LYS A O 1
ATOM 802 N N . GLU A 1 98 ? -6.320 10.629 -6.547 1.00 93.50 98 GLU A N 1
ATOM 803 C CA . GLU A 1 98 ? -6.884 11.971 -6.358 1.00 93.50 98 GLU A CA 1
ATOM 804 C C . GLU A 1 98 ? -8.314 11.963 -5.818 1.00 93.50 98 GLU A C 1
ATOM 806 O O . GLU A 1 98 ? -8.680 12.889 -5.101 1.00 93.50 98 GLU A O 1
ATOM 811 N N . GLN A 1 99 ? -9.117 10.944 -6.140 1.00 93.75 99 GLN A N 1
ATOM 812 C CA . GLN A 1 99 ? -10.561 10.961 -5.874 1.00 93.75 99 GLN A CA 1
ATOM 813 C C . GLN A 1 99 ? -11.036 9.833 -4.952 1.00 93.75 99 GLN A C 1
ATOM 815 O O . GLN A 1 99 ? -12.034 10.005 -4.251 1.00 93.75 99 GLN A O 1
ATOM 820 N N . LEU A 1 100 ? -10.361 8.677 -4.949 1.00 94.81 100 LEU A N 1
ATOM 821 C CA . LEU A 1 100 ? -10.833 7.490 -4.224 1.00 94.81 100 LEU A CA 1
ATOM 822 C C . LEU A 1 100 ? -10.108 7.264 -2.895 1.00 94.81 100 LEU A C 1
ATOM 824 O O . LEU A 1 100 ? -10.767 6.973 -1.894 1.00 94.81 100 LEU A O 1
ATOM 828 N N . LEU A 1 101 ? -8.777 7.375 -2.898 1.00 96.31 101 LEU A N 1
ATOM 829 C CA . LEU A 1 101 ? -7.932 7.191 -1.720 1.00 96.31 101 LEU A CA 1
ATOM 830 C C . LEU A 1 101 ? -8.072 8.359 -0.738 1.00 96.31 101 LEU A C 1
ATOM 832 O O . LEU A 1 101 ? -8.039 9.526 -1.129 1.00 96.31 101 LEU A O 1
ATOM 836 N N . ARG A 1 102 ? -8.183 8.035 0.551 1.00 95.00 102 ARG A N 1
ATOM 837 C CA . ARG A 1 102 ? -8.247 8.993 1.664 1.00 95.00 102 ARG A CA 1
ATOM 838 C C . ARG A 1 102 ? -7.168 8.687 2.695 1.00 95.00 102 ARG A C 1
ATOM 840 O O . ARG A 1 102 ? -6.727 7.546 2.785 1.00 95.00 102 ARG A O 1
ATOM 847 N N . SER A 1 103 ? -6.782 9.685 3.493 1.00 93.50 103 SER A N 1
ATOM 848 C CA . SER A 1 103 ? -5.835 9.490 4.604 1.00 93.50 103 SER A CA 1
ATOM 849 C C . SER A 1 103 ? -6.217 8.261 5.444 1.00 93.50 103 SER A C 1
ATOM 851 O O . SER A 1 103 ? -7.390 8.051 5.765 1.00 93.50 103 SER A O 1
ATOM 853 N N . GLY A 1 104 ? -5.224 7.415 5.729 1.00 91.81 104 GLY A N 1
ATOM 854 C CA . GLY A 1 104 ? -5.383 6.149 6.443 1.00 91.81 104 GLY A CA 1
ATOM 855 C C . GLY A 1 104 ? -5.712 4.937 5.564 1.00 91.81 104 GLY A C 1
ATOM 856 O O . GLY A 1 104 ? -5.500 3.807 6.015 1.00 91.81 104 GLY A O 1
ATOM 857 N N . ASP A 1 105 ? -6.172 5.126 4.321 1.00 95.94 105 ASP A N 1
ATOM 858 C CA . ASP A 1 105 ? -6.415 4.025 3.381 1.00 95.94 105 ASP A CA 1
ATOM 859 C C . ASP A 1 105 ? -5.120 3.297 2.997 1.00 95.94 105 ASP A C 1
ATOM 861 O O . ASP A 1 105 ? -4.002 3.782 3.199 1.00 95.94 105 ASP A O 1
ATOM 865 N N . VAL A 1 106 ? -5.280 2.099 2.435 1.00 96.25 106 VAL A N 1
ATOM 866 C CA . VAL A 1 106 ? -4.179 1.242 2.000 1.00 96.25 106 VAL A CA 1
ATOM 867 C C . VAL A 1 106 ? -4.249 1.039 0.490 1.00 96.25 106 VAL A C 1
ATOM 869 O O . VAL A 1 106 ? -5.225 0.491 -0.028 1.00 96.25 106 VAL A O 1
ATOM 872 N N . LEU A 1 107 ? -3.189 1.437 -0.207 1.00 97.81 107 LEU A N 1
ATOM 873 C CA . LEU A 1 107 ? -2.939 1.085 -1.596 1.00 97.81 107 LEU A CA 1
ATOM 874 C C . LEU A 1 107 ? -2.117 -0.204 -1.660 1.00 97.81 107 LEU A C 1
ATOM 876 O O . LEU A 1 107 ? -0.980 -0.259 -1.192 1.00 97.81 107 LEU A O 1
ATOM 880 N N . VAL A 1 108 ? -2.679 -1.228 -2.290 1.00 97.81 108 VAL A N 1
ATOM 881 C CA . VAL A 1 108 ? -2.031 -2.517 -2.525 1.00 97.81 108 VAL A CA 1
ATOM 882 C C . VAL A 1 108 ? -1.638 -2.613 -3.994 1.00 97.81 108 VAL A C 1
ATOM 884 O O . VAL A 1 108 ? -2.461 -2.436 -4.894 1.00 97.81 108 VAL A O 1
ATOM 887 N N . ILE A 1 109 ? -0.370 -2.916 -4.243 1.00 96.69 109 ILE A N 1
ATOM 888 C CA . ILE A 1 109 ? 0.175 -3.189 -5.572 1.00 96.69 109 ILE A CA 1
ATOM 889 C C . ILE A 1 109 ? 0.956 -4.496 -5.540 1.00 96.69 109 ILE A C 1
ATOM 891 O O . ILE A 1 109 ? 1.531 -4.865 -4.517 1.00 96.69 109 ILE A O 1
ATOM 895 N N . LYS A 1 110 ? 1.015 -5.194 -6.675 1.00 94.88 110 LYS A N 1
ATOM 896 C CA . LYS A 1 110 ? 1.819 -6.416 -6.767 1.00 94.88 110 LYS A CA 1
ATOM 897 C C . LYS A 1 110 ? 3.322 -6.111 -6.692 1.00 94.88 110 LYS A C 1
ATOM 899 O O . LYS A 1 110 ? 4.029 -6.676 -5.867 1.00 94.88 110 LYS A O 1
ATOM 904 N N . GLU A 1 111 ? 3.780 -5.167 -7.515 1.00 92.75 111 GLU A N 1
ATOM 905 C CA . GLU A 1 111 ? 5.194 -4.831 -7.731 1.00 92.75 111 GLU A CA 1
ATOM 906 C C . GLU A 1 111 ? 5.396 -3.306 -7.804 1.00 92.75 111 GLU A C 1
ATOM 908 O O . GLU A 1 111 ? 4.487 -2.560 -8.176 1.00 92.75 111 GLU A O 1
ATOM 913 N N . LEU A 1 112 ? 6.602 -2.823 -7.480 1.00 91.81 112 LEU A N 1
ATOM 914 C CA . LEU A 1 112 ? 6.930 -1.386 -7.439 1.00 91.81 112 LEU A CA 1
ATOM 915 C C . LEU A 1 112 ? 6.824 -0.669 -8.787 1.00 91.81 112 LEU A C 1
ATOM 917 O O . LEU A 1 112 ? 6.493 0.514 -8.844 1.00 91.81 112 LEU A O 1
ATOM 921 N N . ASP A 1 113 ? 7.081 -1.373 -9.884 1.00 88.12 113 ASP A N 1
ATOM 922 C CA . ASP A 1 113 ? 7.019 -0.829 -11.244 1.00 88.12 113 ASP A CA 1
ATOM 923 C C . ASP A 1 113 ? 5.582 -0.438 -11.665 1.00 88.12 113 ASP A C 1
ATOM 925 O O . ASP A 1 113 ? 5.338 0.132 -12.737 1.00 88.12 113 ASP A O 1
ATOM 929 N N . ARG A 1 114 ? 4.581 -0.745 -10.830 1.00 90.06 114 ARG A N 1
ATOM 930 C CA . ARG A 1 114 ? 3.223 -0.213 -10.951 1.00 90.06 114 ARG A CA 1
ATOM 931 C C . ARG A 1 114 ? 3.188 1.283 -10.661 1.00 90.06 114 ARG A C 1
ATOM 933 O O . ARG A 1 114 ? 2.427 1.975 -11.328 1.00 90.06 114 ARG A O 1
ATOM 940 N N . LEU A 1 115 ? 4.054 1.793 -9.785 1.00 91.44 115 LEU A N 1
ATOM 941 C CA . LEU A 1 115 ? 4.095 3.211 -9.424 1.00 91.44 115 LEU A CA 1
ATOM 942 C C . LEU A 1 115 ? 4.840 4.088 -10.434 1.00 91.44 115 LEU A C 1
ATOM 944 O O . LEU A 1 115 ? 4.531 5.267 -10.523 1.00 91.44 115 LEU A O 1
ATOM 948 N N . GLY A 1 116 ? 5.746 3.557 -11.255 1.00 88.94 116 GLY A N 1
ATOM 949 C CA . GLY A 1 116 ? 6.497 4.376 -12.213 1.00 88.94 116 GLY A CA 1
ATOM 950 C C . GLY A 1 116 ? 7.352 3.558 -13.175 1.00 88.94 116 GLY A C 1
ATOM 951 O O . GLY A 1 116 ? 7.517 2.353 -13.006 1.00 88.94 116 GLY A O 1
ATOM 952 N N . ARG A 1 117 ? 7.897 4.209 -14.214 1.00 84.31 117 ARG A N 1
ATOM 953 C CA . ARG A 1 117 ? 8.767 3.555 -15.217 1.00 84.31 117 ARG A CA 1
ATOM 954 C C . ARG A 1 117 ? 10.228 3.447 -14.783 1.00 84.31 117 ARG A C 1
ATOM 956 O O . ARG A 1 117 ? 10.987 2.687 -15.374 1.00 84.31 117 ARG A O 1
ATOM 963 N N . ASN A 1 118 ? 10.641 4.247 -13.809 1.00 87.38 118 ASN A N 1
ATOM 964 C CA . ASN A 1 118 ? 12.000 4.275 -13.284 1.00 87.38 118 ASN A CA 1
ATOM 965 C C . ASN A 1 118 ? 11.971 4.569 -11.779 1.00 87.38 118 ASN A C 1
ATOM 967 O O . ASN A 1 118 ? 10.940 4.969 -11.237 1.00 87.38 118 ASN A O 1
ATOM 971 N N . MET A 1 119 ? 13.111 4.381 -11.112 1.00 89.31 119 MET A N 1
ATOM 972 C CA . MET A 1 119 ? 13.209 4.574 -9.662 1.00 89.31 119 MET A CA 1
ATOM 973 C C . MET A 1 119 ? 12.896 6.008 -9.221 1.00 89.31 119 MET A C 1
ATOM 975 O O . MET A 1 119 ? 12.342 6.182 -8.143 1.00 89.31 119 MET A O 1
ATOM 979 N N . ALA A 1 120 ? 13.195 7.024 -10.038 1.00 90.38 120 ALA A N 1
ATOM 980 C CA . ALA A 1 120 ? 12.882 8.413 -9.700 1.00 90.38 120 ALA A CA 1
ATOM 981 C C . ALA A 1 120 ? 11.363 8.646 -9.628 1.00 90.38 120 ALA A C 1
ATOM 983 O O . ALA A 1 120 ? 10.877 9.126 -8.611 1.00 90.38 120 ALA A O 1
ATOM 984 N N . GLN A 1 121 ? 10.613 8.201 -10.643 1.00 91.19 121 GLN A N 1
ATOM 985 C CA . GLN A 1 121 ? 9.146 8.274 -10.653 1.00 91.19 121 GLN A CA 1
ATOM 986 C C . GLN A 1 121 ? 8.522 7.451 -9.523 1.00 91.19 121 GLN A C 1
ATOM 988 O O . GLN A 1 121 ? 7.551 7.877 -8.914 1.00 91.19 121 GLN A O 1
ATOM 993 N N . ILE A 1 122 ? 9.073 6.268 -9.230 1.00 93.25 122 ILE A N 1
ATOM 994 C CA . ILE A 1 122 ? 8.577 5.427 -8.130 1.00 93.25 122 ILE A CA 1
ATOM 995 C C . ILE A 1 122 ? 8.789 6.124 -6.781 1.00 93.25 122 ILE A C 1
ATOM 997 O O . ILE A 1 122 ? 7.868 6.133 -5.972 1.00 93.25 122 ILE A O 1
ATOM 1001 N N . LYS A 1 123 ? 9.966 6.724 -6.544 1.00 94.06 123 LYS A N 1
ATOM 1002 C CA . LYS A 1 123 ? 10.262 7.491 -5.321 1.00 94.06 123 LYS A CA 1
ATOM 1003 C C . LYS A 1 123 ? 9.337 8.704 -5.177 1.00 94.06 123 LYS A C 1
ATOM 1005 O O . LYS A 1 123 ? 8.823 8.939 -4.090 1.00 94.06 123 LYS A O 1
ATOM 1010 N N . GLU A 1 124 ? 9.119 9.450 -6.257 1.00 94.69 124 GLU A N 1
ATOM 1011 C CA . GLU A 1 124 ? 8.205 10.599 -6.289 1.00 94.69 124 GLU A CA 1
ATOM 1012 C C . GLU A 1 124 ? 6.775 10.180 -5.924 1.00 94.69 124 GLU A C 1
ATOM 1014 O O . GLU A 1 124 ? 6.213 10.670 -4.949 1.00 94.69 124 GLU A O 1
ATOM 1019 N N . GLU A 1 125 ? 6.229 9.181 -6.621 1.00 95.50 125 GLU A N 1
ATOM 1020 C CA . GLU A 1 125 ? 4.878 8.674 -6.362 1.00 95.50 125 GLU A CA 1
ATOM 1021 C C . GLU A 1 125 ? 4.720 8.087 -4.957 1.00 95.50 125 GLU A C 1
ATOM 1023 O O . GLU A 1 125 ? 3.695 8.282 -4.305 1.00 95.50 125 GLU A O 1
ATOM 1028 N N . TRP A 1 126 ? 5.743 7.389 -4.463 1.00 96.12 126 TRP A N 1
ATOM 1029 C CA . TRP A 1 126 ? 5.772 6.879 -3.098 1.00 96.12 126 TRP A CA 1
ATOM 1030 C C . TRP A 1 126 ? 5.684 8.003 -2.062 1.00 96.12 126 TRP A C 1
ATOM 1032 O O . TRP A 1 126 ? 4.888 7.921 -1.125 1.00 96.12 126 TRP A O 1
ATOM 1042 N N . ASN A 1 127 ? 6.484 9.056 -2.234 1.00 95.06 127 ASN A N 1
ATOM 1043 C CA . ASN A 1 127 ? 6.509 10.195 -1.321 1.00 95.06 127 ASN A CA 1
ATOM 1044 C C . ASN A 1 127 ? 5.183 10.960 -1.339 1.00 95.06 127 ASN A C 1
ATOM 1046 O O . ASN A 1 127 ? 4.680 11.317 -0.276 1.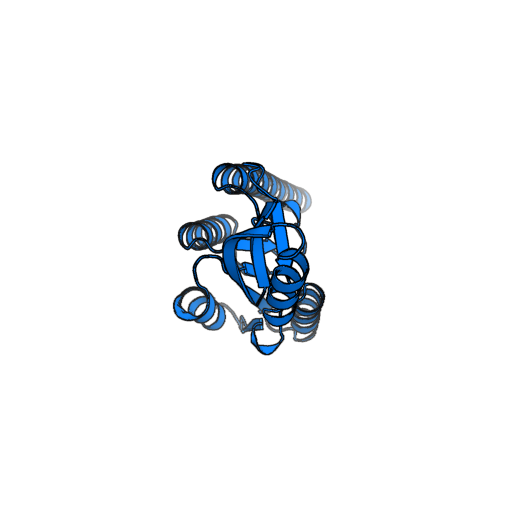00 95.06 127 ASN A O 1
ATOM 1050 N N . ASP A 1 128 ? 4.579 11.138 -2.513 1.00 96.31 128 ASP A N 1
ATOM 1051 C CA . ASP A 1 128 ? 3.259 11.757 -2.648 1.00 96.31 128 ASP A CA 1
ATOM 1052 C C . ASP A 1 128 ? 2.173 10.979 -1.896 1.00 96.31 128 ASP A C 1
ATOM 1054 O O . ASP A 1 128 ? 1.327 11.568 -1.223 1.00 96.31 128 ASP A O 1
ATOM 1058 N N . LEU A 1 129 ? 2.176 9.648 -2.009 1.00 96.75 129 LEU A N 1
ATOM 1059 C CA . LEU A 1 129 ? 1.226 8.788 -1.302 1.00 96.75 129 LEU A CA 1
ATOM 1060 C C . LEU A 1 129 ? 1.421 8.873 0.218 1.00 96.75 129 LEU A C 1
ATOM 1062 O O . LEU A 1 129 ? 0.443 9.012 0.951 1.00 96.75 129 LEU A O 1
ATOM 1066 N N . GLN A 1 130 ? 2.670 8.868 0.691 1.00 94.94 130 GLN A N 1
ATOM 1067 C CA . GLN A 1 130 ? 2.981 9.034 2.115 1.00 94.94 130 GLN A CA 1
ATOM 1068 C C . GLN A 1 130 ? 2.577 10.413 2.643 1.00 94.94 130 GLN A C 1
ATOM 1070 O O . GLN A 1 130 ? 2.042 10.508 3.744 1.00 94.94 130 GLN A O 1
ATOM 1075 N N . ALA A 1 131 ? 2.781 11.474 1.858 1.00 94.75 131 ALA A N 1
ATOM 1076 C CA . ALA A 1 131 ? 2.361 12.828 2.212 1.00 94.75 131 ALA A CA 1
ATOM 1077 C C . ALA A 1 131 ? 0.832 12.950 2.338 1.00 94.75 131 ALA A C 1
ATOM 1079 O O . ALA A 1 131 ? 0.341 13.755 3.124 1.00 94.75 131 ALA A O 1
ATOM 1080 N N . LYS A 1 132 ? 0.078 12.120 1.605 1.00 95.25 132 LYS A N 1
ATOM 1081 C CA . LYS A 1 132 ? -1.381 11.969 1.736 1.00 95.25 132 LYS A CA 1
ATOM 1082 C C . LYS A 1 132 ? -1.807 10.999 2.849 1.00 95.25 132 LYS A C 1
ATOM 1084 O O . LYS A 1 132 ? -2.987 10.667 2.936 1.00 95.25 132 LYS A O 1
ATOM 1089 N N . GLU A 1 133 ? -0.865 10.520 3.661 1.00 94.44 133 GLU A N 1
ATOM 1090 C CA . GLU A 1 133 ? -1.081 9.529 4.723 1.00 94.44 133 GLU A CA 1
ATOM 1091 C C . GLU A 1 133 ? -1.691 8.209 4.218 1.00 94.44 133 GLU A C 1
ATOM 1093 O O . GLU A 1 133 ? -2.379 7.496 4.952 1.00 94.44 133 GLU A O 1
ATOM 1098 N N . ILE A 1 134 ? -1.424 7.863 2.955 1.00 96.38 134 ILE A N 1
ATOM 1099 C CA . ILE A 1 134 ? -1.804 6.578 2.371 1.00 96.38 134 ILE A CA 1
ATOM 1100 C C . ILE A 1 134 ? -0.762 5.536 2.756 1.00 96.38 134 ILE A C 1
ATOM 1102 O O . ILE A 1 134 ? 0.439 5.718 2.553 1.00 96.38 134 ILE A O 1
ATOM 1106 N N . ASN A 1 135 ? -1.226 4.405 3.280 1.00 95.81 135 ASN A N 1
ATOM 1107 C CA . ASN A 1 135 ? -0.367 3.256 3.507 1.00 95.81 135 ASN A CA 1
ATOM 1108 C C . ASN A 1 135 ? -0.173 2.476 2.202 1.00 95.81 135 ASN A C 1
ATOM 1110 O O . ASN A 1 135 ? -1.096 2.342 1.405 1.00 95.81 135 ASN A O 1
ATOM 1114 N N . ILE A 1 136 ? 1.019 1.936 1.985 1.00 97.25 136 ILE A N 1
ATOM 1115 C CA . ILE A 1 136 ? 1.397 1.243 0.760 1.00 97.25 136 ILE A CA 1
ATOM 1116 C C . ILE A 1 136 ? 1.810 -0.181 1.110 1.00 97.25 136 ILE A C 1
ATOM 1118 O O . ILE A 1 136 ? 2.608 -0.416 2.021 1.00 97.25 136 ILE A O 1
ATOM 1122 N N . VAL A 1 137 ? 1.278 -1.133 0.354 1.00 97.00 137 VAL A N 1
ATOM 1123 C CA . VAL A 1 137 ? 1.660 -2.540 0.410 1.00 97.00 137 VAL A CA 1
ATOM 1124 C C . VAL A 1 137 ? 2.129 -2.969 -0.967 1.00 97.00 137 VAL A C 1
ATOM 1126 O O . VAL A 1 137 ? 1.400 -2.841 -1.949 1.00 97.00 137 VAL A O 1
ATOM 1129 N N . VAL A 1 138 ? 3.339 -3.519 -1.017 1.00 96.88 138 VAL A N 1
ATOM 1130 C CA . VAL A 1 138 ? 3.890 -4.169 -2.206 1.00 96.88 138 VAL A CA 1
ATOM 1131 C C . VAL A 1 138 ? 3.935 -5.665 -1.933 1.00 96.88 138 VAL A C 1
ATOM 1133 O O . VAL A 1 138 ? 4.712 -6.098 -1.082 1.00 96.88 138 VAL A O 1
ATOM 1136 N N . ILE A 1 139 ? 3.102 -6.446 -2.621 1.00 96.19 139 ILE A N 1
ATOM 1137 C CA . ILE A 1 139 ? 2.952 -7.889 -2.360 1.00 96.19 139 ILE A CA 1
ATOM 1138 C C . ILE A 1 139 ? 4.291 -8.614 -2.534 1.00 96.19 139 ILE A C 1
ATOM 1140 O O . ILE A 1 139 ? 4.724 -9.331 -1.636 1.00 96.19 139 ILE A O 1
ATOM 1144 N N . ASP A 1 140 ? 5.001 -8.345 -3.631 1.00 94.75 140 ASP A N 1
ATOM 1145 C CA . ASP A 1 140 ? 6.276 -9.004 -3.937 1.00 94.75 140 ASP A CA 1
ATOM 1146 C C . ASP A 1 140 ? 7.457 -8.408 -3.148 1.00 94.75 140 ASP A C 1
ATOM 1148 O O . ASP A 1 140 ? 8.593 -8.871 -3.249 1.00 94.75 140 ASP A O 1
ATOM 1152 N N . THR A 1 141 ? 7.234 -7.358 -2.351 1.00 93.44 141 THR A N 1
ATOM 1153 C CA . THR A 1 141 ? 8.272 -6.754 -1.499 1.00 93.44 141 THR A CA 1
ATOM 1154 C C . THR A 1 141 ? 7.709 -6.411 -0.114 1.00 93.44 141 THR A C 1
ATOM 1156 O O . THR A 1 141 ? 7.599 -5.233 0.237 1.00 93.44 141 THR A O 1
ATOM 1159 N N . PRO A 1 142 ? 7.386 -7.421 0.725 1.00 93.00 142 PRO A N 1
ATOM 1160 C CA . PRO A 1 142 ? 6.685 -7.216 1.997 1.00 93.00 142 PRO A CA 1
ATOM 1161 C C . PRO A 1 142 ? 7.404 -6.294 2.987 1.00 93.00 142 PRO A C 1
ATOM 1163 O O . PRO A 1 142 ? 6.754 -5.655 3.815 1.00 93.00 142 PRO A O 1
ATOM 1166 N N . ILE A 1 143 ? 8.735 -6.183 2.893 1.00 93.12 143 ILE A N 1
ATOM 1167 C CA . ILE A 1 143 ? 9.532 -5.274 3.730 1.00 93.12 143 ILE A CA 1
ATOM 1168 C C . ILE A 1 143 ? 9.100 -3.810 3.570 1.00 93.12 143 ILE A C 1
ATOM 1170 O O . ILE A 1 143 ? 9.184 -3.050 4.528 1.00 93.12 143 ILE A O 1
ATOM 1174 N N . LEU A 1 144 ? 8.574 -3.427 2.402 1.00 94.69 144 LEU A N 1
ATOM 1175 C CA . LEU A 1 144 ? 8.080 -2.079 2.128 1.00 94.69 144 LEU A CA 1
ATOM 1176 C C . LEU A 1 144 ? 6.684 -1.803 2.689 1.00 94.69 144 LEU A C 1
ATOM 1178 O O . LEU A 1 144 ? 6.230 -0.669 2.594 1.00 94.69 144 LEU A O 1
ATOM 1182 N N . ASN A 1 145 ? 5.991 -2.788 3.267 1.00 94.88 145 ASN A N 1
ATOM 1183 C CA . ASN A 1 145 ? 4.666 -2.565 3.837 1.00 94.88 145 ASN A CA 1
ATOM 1184 C C . ASN A 1 145 ? 4.720 -1.429 4.871 1.00 94.88 145 ASN A C 1
ATOM 1186 O O . ASN A 1 145 ? 5.490 -1.500 5.827 1.00 94.88 145 ASN A O 1
ATOM 1190 N N . THR A 1 146 ? 3.906 -0.393 4.704 1.00 94.75 146 THR A N 1
ATOM 1191 C CA . THR A 1 146 ? 3.916 0.781 5.587 1.00 94.75 146 THR A CA 1
ATOM 1192 C C . THR A 1 146 ? 2.821 0.737 6.656 1.00 94.75 146 THR A C 1
ATOM 1194 O O . THR A 1 146 ? 2.806 1.592 7.538 1.00 94.75 146 THR A O 1
ATOM 1197 N N . GLU A 1 147 ? 1.886 -0.211 6.579 1.00 89.88 147 GLU A N 1
ATOM 1198 C CA . GLU A 1 147 ? 0.764 -0.333 7.510 1.00 89.88 147 GLU A CA 1
ATOM 1199 C C . GLU A 1 147 ? 1.284 -0.572 8.938 1.00 89.88 147 GLU A C 1
ATOM 1201 O O . GLU A 1 147 ? 2.198 -1.369 9.166 1.00 89.88 147 GLU A O 1
ATOM 1206 N N . GLY A 1 148 ? 0.731 0.169 9.902 1.00 85.06 148 GLY A N 1
ATOM 1207 C CA . GLY A 1 148 ? 1.091 0.057 11.319 1.00 85.06 148 GLY A CA 1
ATOM 1208 C C . GLY A 1 148 ? 2.476 0.594 11.702 1.00 85.06 148 GLY A C 1
ATOM 1209 O O . GLY A 1 148 ? 2.846 0.478 12.865 1.00 85.06 148 GLY A O 1
ATOM 1210 N N . LYS A 1 149 ? 3.229 1.187 10.767 1.00 90.94 149 LYS A N 1
ATOM 1211 C CA . LYS A 1 149 ? 4.555 1.767 11.028 1.00 90.94 149 LYS A CA 1
ATOM 1212 C C . LYS A 1 149 ? 4.478 3.270 11.287 1.00 90.94 149 LYS A C 1
ATOM 1214 O O . LYS A 1 149 ? 3.656 3.969 10.694 1.00 90.94 149 LYS A O 1
ATOM 1219 N N . SER A 1 150 ? 5.368 3.781 12.129 1.00 91.12 150 SER A N 1
ATOM 1220 C CA . SER A 1 150 ? 5.566 5.220 12.321 1.00 91.12 150 SER A CA 1
ATOM 1221 C C . SER A 1 150 ? 6.152 5.882 11.067 1.00 91.12 150 SER A C 1
ATOM 1223 O O . SER A 1 150 ? 6.788 5.231 10.237 1.00 91.12 150 SER A O 1
ATOM 1225 N N . ASN A 1 151 ? 5.996 7.202 10.934 1.00 91.00 151 ASN A N 1
ATOM 1226 C CA . ASN A 1 151 ? 6.547 7.951 9.795 1.00 91.00 151 ASN A CA 1
ATOM 1227 C C . ASN A 1 151 ? 8.073 7.811 9.676 1.00 91.00 151 ASN A C 1
ATOM 1229 O O . ASN A 1 151 ? 8.598 7.734 8.563 1.00 91.00 151 ASN A O 1
ATOM 1233 N N . LEU A 1 152 ? 8.779 7.713 10.808 1.00 92.81 152 LEU A N 1
ATOM 1234 C CA . LEU A 1 152 ? 10.224 7.501 10.824 1.00 92.81 152 LEU A CA 1
ATOM 1235 C C . LEU A 1 152 ? 10.589 6.121 10.261 1.00 92.81 152 LEU A C 1
ATOM 1237 O O . LEU A 1 152 ? 11.452 6.029 9.390 1.00 92.81 152 LEU A O 1
ATOM 1241 N N . GLU A 1 153 ? 9.901 5.062 10.698 1.00 94.75 153 GLU A N 1
ATOM 1242 C CA . GLU A 1 153 ? 10.125 3.698 10.198 1.00 94.75 153 GLU A CA 1
ATOM 1243 C C . GLU A 1 153 ? 9.807 3.585 8.706 1.00 94.75 153 GLU A C 1
ATOM 1245 O O . GLU A 1 153 ? 10.608 3.050 7.940 1.00 94.75 153 GLU A O 1
ATOM 1250 N N . LYS A 1 154 ? 8.666 4.140 8.275 1.00 94.00 154 LYS A N 1
ATOM 1251 C CA . LYS A 1 154 ? 8.258 4.196 6.864 1.00 94.00 154 LYS A CA 1
ATOM 1252 C C . LYS A 1 154 ? 9.341 4.840 5.993 1.00 94.00 154 LYS A C 1
ATOM 1254 O O . LYS A 1 154 ? 9.712 4.291 4.952 1.00 94.00 154 LYS A O 1
ATOM 1259 N N . THR A 1 155 ? 9.868 5.983 6.432 1.00 93.81 155 THR A N 1
ATOM 1260 C CA . THR A 1 155 ? 10.899 6.743 5.710 1.00 93.81 155 THR A CA 1
ATOM 1261 C C . THR A 1 155 ? 12.230 5.995 5.675 1.00 93.81 155 THR A C 1
ATOM 1263 O O . THR A 1 155 ? 12.833 5.856 4.614 1.00 93.81 155 THR A O 1
ATOM 1266 N N . LEU A 1 156 ? 12.676 5.460 6.814 1.00 94.94 156 LEU A N 1
ATOM 1267 C CA . LEU A 1 156 ? 13.934 4.722 6.908 1.00 94.94 156 LEU A CA 1
ATOM 1268 C C . LEU A 1 156 ? 13.934 3.495 5.988 1.00 94.94 156 LEU A C 1
ATOM 1270 O O . LEU A 1 156 ? 14.853 3.316 5.189 1.00 94.94 156 LEU A O 1
ATOM 1274 N N . ILE A 1 157 ? 12.886 2.673 6.082 1.00 94.31 157 ILE A N 1
ATOM 1275 C CA . ILE A 1 157 ? 12.768 1.431 5.315 1.00 94.31 157 ILE A CA 1
ATOM 1276 C C . ILE A 1 157 ? 12.720 1.730 3.816 1.00 94.31 157 ILE A C 1
ATOM 1278 O O . ILE A 1 157 ? 13.473 1.129 3.051 1.00 94.31 157 ILE A O 1
ATOM 1282 N N . SER A 1 158 ? 11.869 2.668 3.391 1.00 93.69 158 SER A N 1
ATOM 1283 C CA . SER A 1 158 ? 11.735 3.001 1.968 1.00 93.69 158 SER A CA 1
ATOM 1284 C C . SER A 1 158 ? 13.032 3.558 1.380 1.00 93.69 158 SER A C 1
ATOM 1286 O O . SER A 1 158 ? 13.446 3.106 0.314 1.00 93.69 158 SER A O 1
ATOM 1288 N N . ASN A 1 159 ? 13.743 4.437 2.094 1.00 93.50 159 ASN A N 1
ATOM 1289 C CA . ASN A 1 159 ? 15.030 4.964 1.637 1.00 93.50 159 ASN A CA 1
ATOM 1290 C C . ASN A 1 159 ? 16.083 3.864 1.445 1.00 93.50 159 ASN A C 1
ATOM 1292 O O . ASN A 1 159 ? 16.716 3.809 0.390 1.00 93.50 159 ASN A O 1
ATOM 1296 N N . ILE A 1 160 ? 16.242 2.967 2.424 1.00 95.31 160 ILE A N 1
ATOM 1297 C CA . ILE A 1 160 ? 17.210 1.861 2.341 1.00 95.31 160 ILE A CA 1
ATOM 1298 C C . ILE A 1 160 ? 16.866 0.931 1.176 1.00 95.31 160 ILE A C 1
ATOM 1300 O O . ILE A 1 160 ? 17.732 0.593 0.368 1.00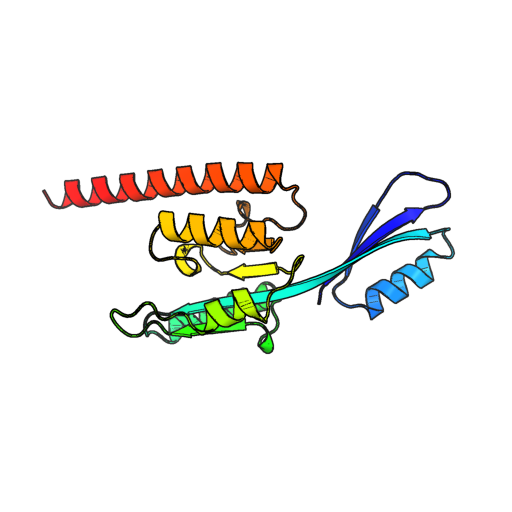 95.31 160 ILE A O 1
ATOM 1304 N N . VAL A 1 161 ? 15.600 0.521 1.075 1.00 94.19 161 VAL A N 1
ATOM 1305 C CA . VAL A 1 161 ? 15.164 -0.423 0.042 1.00 94.19 161 VAL A CA 1
ATOM 1306 C C . VAL A 1 161 ? 15.301 0.195 -1.345 1.00 94.19 161 VAL A C 1
ATOM 1308 O O . VAL A 1 161 ? 15.817 -0.457 -2.251 1.00 94.19 161 VAL A O 1
ATOM 1311 N N . PHE A 1 162 ? 14.901 1.453 -1.535 1.00 93.50 162 PHE A N 1
ATOM 1312 C CA . PHE A 1 162 ? 15.027 2.097 -2.838 1.00 93.50 162 PHE A CA 1
ATOM 1313 C C . PHE A 1 162 ? 16.477 2.320 -3.256 1.00 93.50 162 PHE A C 1
ATOM 1315 O O . PHE A 1 162 ? 16.778 2.217 -4.448 1.00 93.50 162 PHE A O 1
ATOM 1322 N N . GLU A 1 163 ? 17.374 2.608 -2.317 1.00 93.56 163 GLU A N 1
ATOM 1323 C CA . GLU A 1 163 ? 18.800 2.721 -2.618 1.00 93.56 163 GLU A CA 1
ATOM 1324 C C . GLU A 1 163 ? 19.386 1.369 -3.035 1.00 93.56 163 GLU A C 1
ATOM 1326 O O . GLU A 1 163 ? 20.029 1.261 -4.080 1.00 93.56 163 GLU A O 1
ATOM 1331 N N . LEU A 1 164 ? 19.065 0.306 -2.291 1.00 93.94 164 LEU A N 1
ATOM 1332 C CA . LEU A 1 164 ? 19.482 -1.053 -2.627 1.00 93.94 164 LEU A CA 1
ATOM 1333 C C . LEU A 1 164 ? 18.975 -1.484 -4.012 1.00 93.94 164 LEU A C 1
ATOM 1335 O O . LEU A 1 164 ? 19.750 -1.996 -4.821 1.00 93.94 164 LEU A O 1
ATOM 1339 N N . LEU A 1 165 ? 17.697 -1.240 -4.315 1.00 90.56 165 LEU A N 1
ATOM 1340 C CA . LEU A 1 165 ? 17.109 -1.550 -5.621 1.00 90.56 165 LEU A CA 1
ATOM 1341 C C . LEU A 1 165 ? 17.763 -0.747 -6.752 1.00 90.56 165 LEU A C 1
ATOM 1343 O O . LEU A 1 165 ? 18.022 -1.298 -7.823 1.00 90.56 165 LEU A O 1
ATOM 1347 N N . SER A 1 166 ? 18.075 0.529 -6.511 1.00 90.31 166 SER A N 1
ATOM 1348 C CA . SER A 1 166 ? 18.766 1.384 -7.486 1.00 90.31 166 SER A CA 1
ATOM 1349 C C . SER A 1 166 ? 20.176 0.862 -7.777 1.00 90.31 166 SER A C 1
ATOM 1351 O O . SER A 1 166 ? 20.554 0.727 -8.943 1.00 90.31 166 SER A O 1
ATOM 1353 N N . TYR A 1 167 ? 20.923 0.481 -6.737 1.00 93.81 167 TYR A N 1
ATOM 1354 C CA . TYR A 1 167 ? 22.237 -0.146 -6.878 1.00 93.81 167 TYR A CA 1
ATOM 1355 C C . TYR A 1 167 ? 22.166 -1.465 -7.660 1.00 93.81 167 TYR A C 1
ATOM 1357 O O . TYR A 1 167 ? 22.964 -1.694 -8.571 1.00 93.81 167 TYR A O 1
ATOM 1365 N N . MET A 1 168 ? 21.199 -2.331 -7.340 1.00 91.75 168 MET A N 1
ATOM 1366 C CA . MET A 1 168 ? 21.014 -3.607 -8.038 1.00 91.75 168 MET A CA 1
ATOM 1367 C C . MET A 1 168 ? 20.693 -3.407 -9.522 1.00 91.75 168 MET A C 1
ATOM 1369 O O . MET A 1 168 ? 21.273 -4.093 -10.366 1.00 91.75 168 MET A O 1
ATOM 1373 N N . ALA A 1 169 ? 19.822 -2.449 -9.847 1.00 88.19 169 ALA A N 1
ATOM 1374 C CA . ALA A 1 169 ? 19.461 -2.130 -11.224 1.00 88.19 169 ALA A CA 1
ATOM 1375 C C . ALA A 1 169 ? 20.664 -1.622 -12.036 1.00 88.19 169 ALA A C 1
ATOM 1377 O O . ALA A 1 169 ? 20.887 -2.081 -13.159 1.00 88.19 169 ALA A O 1
ATOM 1378 N N . GLU A 1 170 ? 21.480 -0.725 -11.472 1.00 90.19 170 GLU A N 1
ATOM 1379 C CA . GLU A 1 170 ? 22.680 -0.232 -12.160 1.00 90.19 170 GLU A CA 1
ATOM 1380 C C . GLU A 1 170 ? 23.735 -1.338 -12.312 1.00 90.19 170 GLU A C 1
ATOM 1382 O O . GLU A 1 170 ? 24.323 -1.495 -13.383 1.00 90.19 170 GLU A O 1
ATOM 1387 N N . LYS A 1 171 ? 23.919 -2.183 -11.289 1.00 93.69 171 LYS A N 1
ATOM 1388 C CA . LYS A 1 171 ? 24.822 -3.340 -11.362 1.00 93.69 171 LYS A CA 1
ATOM 1389 C C . LYS A 1 171 ? 24.424 -4.311 -12.475 1.00 93.69 171 LYS A C 1
ATOM 1391 O O . LYS A 1 171 ? 25.296 -4.802 -13.194 1.00 93.69 171 LYS A O 1
ATOM 1396 N N . GLU A 1 172 ? 23.131 -4.581 -12.638 1.00 90.94 172 GLU A N 1
ATOM 1397 C CA . GLU A 1 172 ? 22.632 -5.446 -13.711 1.00 90.94 172 GLU A CA 1
ATOM 1398 C C . GLU A 1 172 ? 22.838 -4.805 -15.091 1.00 90.94 172 GLU A C 1
ATOM 1400 O O . GLU A 1 172 ? 23.319 -5.454 -16.022 1.00 90.94 172 GLU A O 1
ATOM 1405 N N . ARG A 1 173 ? 22.593 -3.496 -15.210 1.00 90.19 173 ARG A N 1
ATOM 1406 C CA . ARG A 1 173 ? 22.847 -2.736 -16.440 1.00 90.19 173 ARG A CA 1
ATOM 1407 C C . ARG A 1 173 ? 24.317 -2.786 -16.865 1.00 90.19 173 ARG A C 1
ATOM 1409 O O . ARG A 1 173 ? 24.599 -2.966 -18.051 1.00 90.19 173 ARG A O 1
ATOM 1416 N N . VAL A 1 174 ? 25.252 -2.638 -15.923 1.00 92.88 174 VAL A N 1
ATOM 1417 C CA . VAL A 1 174 ? 26.697 -2.737 -16.191 1.00 92.88 174 VAL A CA 1
ATOM 1418 C C . VAL A 1 174 ? 27.066 -4.135 -16.692 1.00 92.88 174 VAL A C 1
ATOM 1420 O O . VAL A 1 174 ? 27.760 -4.248 -17.702 1.00 92.88 174 VAL A O 1
ATOM 1423 N N . LYS A 1 175 ? 26.553 -5.199 -16.059 1.00 92.69 175 LYS A N 1
ATOM 1424 C CA . LYS A 1 175 ? 26.799 -6.585 -16.500 1.00 92.69 175 LYS A CA 1
ATOM 1425 C C . LYS A 1 175 ? 26.303 -6.852 -17.920 1.00 92.69 175 LYS A C 1
ATOM 1427 O O . LYS A 1 175 ? 27.000 -7.510 -18.687 1.00 92.69 175 LYS A O 1
ATOM 1432 N N . ILE A 1 176 ? 25.116 -6.360 -18.280 1.00 90.50 176 ILE A N 1
ATOM 1433 C CA . ILE A 1 176 ? 24.563 -6.534 -19.634 1.00 90.50 176 ILE A CA 1
ATOM 1434 C C . ILE A 1 176 ? 25.467 -5.860 -20.671 1.00 90.50 176 ILE A C 1
ATOM 1436 O O . ILE A 1 176 ? 25.800 -6.489 -21.671 1.00 90.50 176 ILE A O 1
ATOM 1440 N N . LYS A 1 177 ? 25.929 -4.627 -20.408 1.00 89.06 177 LYS A N 1
ATOM 1441 C CA . LYS A 1 177 ? 26.870 -3.919 -21.295 1.00 89.06 177 LYS A CA 1
ATOM 1442 C C . LYS A 1 177 ? 28.188 -4.675 -21.467 1.00 89.06 177 LYS A C 1
ATOM 1444 O O . LYS A 1 177 ? 28.692 -4.749 -22.577 1.00 89.06 177 LYS A O 1
ATOM 1449 N N . GLN A 1 178 ? 28.722 -5.254 -20.390 1.00 85.69 178 GLN A N 1
ATOM 1450 C CA . GLN A 1 178 ? 29.964 -6.037 -20.430 1.00 85.69 178 GLN A CA 1
ATOM 1451 C C . GLN A 1 178 ? 29.833 -7.347 -21.215 1.00 85.69 178 GLN A C 1
ATOM 1453 O O . GLN A 1 178 ? 30.812 -7.801 -21.782 1.00 85.69 178 GLN A O 1
ATOM 1458 N N . ARG A 1 179 ? 28.647 -7.965 -21.246 1.00 83.81 179 ARG A N 1
ATOM 1459 C CA . ARG A 1 179 ? 28.392 -9.200 -22.013 1.00 83.81 179 ARG A CA 1
ATOM 1460 C C . ARG A 1 179 ? 28.171 -8.962 -23.509 1.00 83.81 179 ARG A C 1
ATOM 1462 O O . ARG A 1 179 ? 28.169 -9.919 -24.272 1.00 83.81 179 ARG A O 1
ATOM 1469 N N . GLN A 1 180 ? 27.888 -7.721 -23.894 1.00 75.50 180 GLN A N 1
ATOM 1470 C CA . GLN A 1 180 ? 2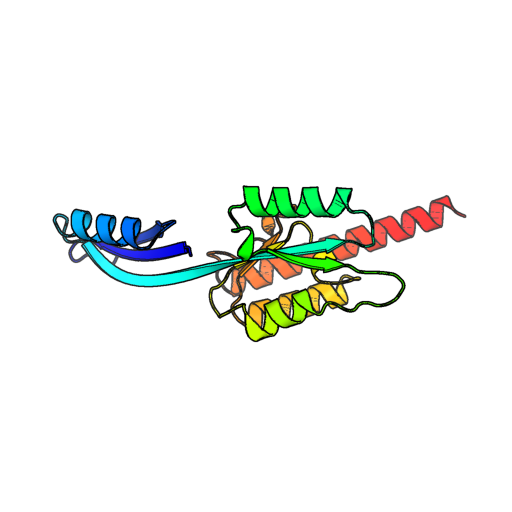7.631 -7.311 -25.277 1.00 75.50 180 GLN A CA 1
ATOM 1471 C C . GLN A 1 180 ? 28.859 -6.668 -25.945 1.00 75.50 180 GLN A C 1
ATOM 1473 O O . GLN A 1 180 ? 28.783 -6.347 -27.129 1.00 75.50 180 GLN A O 1
ATOM 1478 N N . ALA A 1 181 ? 29.940 -6.458 -25.186 1.00 63.59 181 ALA A N 1
ATOM 1479 C CA . ALA A 1 181 ? 31.243 -5.984 -25.651 1.00 63.59 181 ALA A CA 1
ATOM 1480 C C . ALA A 1 181 ? 32.188 -7.171 -25.864 1.00 63.59 181 ALA A C 1
ATOM 1482 O O . ALA A 1 181 ? 32.997 -7.094 -26.813 1.00 63.59 181 ALA A O 1
#

Organism: Clostridium perfringens (NCBI:txid1502)

Sequence (181 aa):
MRYKLTYVYGDSDQKFTQTFSSKVLMESYIETGKDKDLRVINIESSKLYGYARVSSKEQNLDRQIEALKEYGVNERDIITDKQSGKDFNREGYKTLKEQLLRSGDVLVIKELDRLGRNMAQIKEEWNDLQAKEINIVVIDTPILNTEGKSNLEKTLISNIVFELLSYMAEKERVKIKQRQA

Foldseek 3Di:
DKKKWWKDFDPDPDIDIDIDPDPVVVVVVVVVCVVRRIGTDDMDDAAEAEEEEDAPDPVVRVVFLVLSVVVPHDSVRYFYDYNYPPDPDDVSVCCCLPPPHAAPYEYEGQALCSQDVDLVSSVVSLVSCVVRNYFYAHNNCRQQGCPPHDPVSNVVSCVVVSVVVVVVVVVVVVVVVVVVD